Protein 5EJ0 (pdb70)

B-factor: mean 33.34, std 14.96, range [11.64, 97.01]

Nearest PDB structures (foldseek):
  5ej0-assembly1_A  TM=1.005E+00  e=1.029E-48  Vaccinia virus WR
  8tjc-assembly1_A  TM=4.890E-01  e=7.125E-04  Homo sapiens
  8tic-assembly2_D  TM=4.835E-01  e=9.760E-04  Homo sapiens
  7jhk-assembly1_A  TM=4.319E-01  e=5.900E-04  Homo sapiens
  7jho-assembly2_B  TM=4.369E-01  e=9.165E-04  Homo sapiens

Foldseek 3Di:
DAAEEEEEEPDDDDLCQQAVPDPDDEDEDELVRYHHYYYDYQAQPPPPPLQLQAAPCAPVADPSVVSSVVSSLLSVLQHPVLVVCVVVVPWKYKYAYSQKHFHDCQVVVQQVVLCVVVVAFKEALDWADDDDFDWDFRGQDPHRTWIWGWDALTDDPRIMMGTSVLSNVLSVVCSVVRHHHPSVSNVSRVSCVVVVHTYIYTPVSCVRMPGD

Sequence (212 aa):
AKTPVIVVPVIDRLPSETFPNVHEHINDQKFKDYAFIQWTGGNIRNDDKYTHFFSGFCNTMCTEETKRNIARHLALWDSNFFTELENKKVEYVVIVENDNVIEDITFLRPVLKAMHDKKIDILQMREIITGNKVKTELVMDKNHAIFTYTGGYDVSLSAYIIRVTTALNIVDEIIKSGGLSSGFYFEIARIENEMKINRQILDNAAKYVEHD

Organism: Vaccinia virus (strain Western Reserve) (NCBI:txid10254)

InterPro domains:
  IPR004900 Poxvirus P35 [PF03213] (4-324)

Secondary structure (DSSP, 8-state):
-PEEEEEE-SSSS-GGGTSTT--S--EEE----EEEEEE--S-SSS-TT-GGGB-S-SSSS--HHHHHHHHHHHHHHTSHHHHHHHHTT--EEEEEETTEE-S-GGGHHHHHHHHHHTT--EEE-S----S----EEEEEETTEEEEEEE--S----SEEEEEHHHHHHHHHHHHHTT-B-S-HHHHHHHHHHHTT--EEEETTGGGTSEE-

Solvent-accessible surface area: 10522 Å² total

Radius of gyration: 16.59 Å; Cα contacts (8 Å, |Δi|>4): 376; chains: 1; bounding box: 40×36×50 Å

Structure (mmCIF, N/CA/C/O backbone):
data_5EJ0
#
_entry.id   5EJ0
#
_cell.length_a   42.360
_cell.length_b   54.790
_cell.length_c   111.990
_cell.angle_alpha   90.000
_cell.angle_beta   90.000
_cell.angle_gamma   90.000
#
_symmetry.space_group_name_H-M   'P 21 21 21'
#
loop_
_entity.id
_entity.type
_entity.pdbx_description
1 polymer 'Envelope protein H3'
2 non-polymer 2-AMINO-ETHANETHIOL
3 non-polymer 2-(2-METHOXYETHOXY)ETHANOL
4 non-polymer GLYCEROL
5 non-polymer N-PROPANOL
6 non-polymer 1,3-PROPANDIOL
7 non-polymer 1,2-ETHANEDIOL
8 non-polymer ETHANOL
9 non-polymer METHANOL
10 non-polymer 'MAGNESIUM ION'
11 water water
#
loop_
_atom_site.group_PDB
_atom_site.id
_atom_site.type_symbol
_atom_site.label_atom_id
_atom_site.label_alt_id
_atom_site.label_comp_id
_atom_site.label_asym_id
_atom_site.label_entity_id
_atom_site.label_seq_id
_atom_site.pdbx_PDB_ins_code
_atom_site.Cartn_x
_atom_site.Cartn_y
_atom_site.Cartn_z
_atom_site.occupancy
_atom_site.B_iso_or_equiv
_atom_site.auth_seq_id
_atom_site.auth_comp_id
_atom_site.auth_asym_id
_atom_site.auth_atom_id
_atom_site.pdbx_PDB_model_num
ATOM 1 N N . ALA A 1 1 ? 46.229 36.201 35.421 1.00 49.47 4 ALA A N 1
ATOM 2 C CA . ALA A 1 1 ? 45.512 35.660 36.574 1.00 53.44 4 ALA A CA 1
ATOM 3 C C . ALA A 1 1 ? 44.095 35.227 3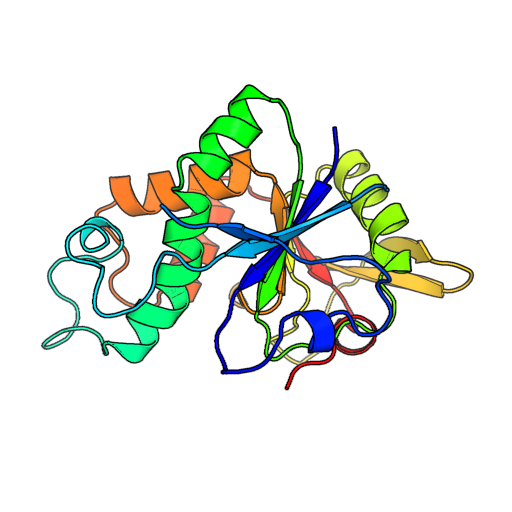6.193 1.00 52.22 4 ALA A C 1
ATOM 4 O O . ALA A 1 1 ? 43.201 36.060 36.038 1.00 52.72 4 ALA A O 1
ATOM 6 N N . LYS A 1 2 ? 43.897 33.918 36.059 1.00 43.37 5 LYS A N 1
ATOM 7 C CA . LYS A 1 2 ? 42.626 33.369 35.596 1.00 44.56 5 LYS A CA 1
ATOM 8 C C . LYS A 1 2 ? 41.465 33.616 36.558 1.00 40.13 5 LYS A C 1
ATOM 9 O O . LYS A 1 2 ? 41.656 33.701 37.770 1.00 37.98 5 LYS A O 1
ATOM 15 N N . THR A 1 3 ? 40.266 33.722 35.988 1.00 38.27 6 THR A N 1
ATOM 16 C CA . THR A 1 3 ? 39.027 33.838 36.747 1.00 30.83 6 THR A CA 1
ATOM 17 C C . THR A 1 3 ? 38.466 32.461 37.102 1.00 29.56 6 THR A C 1
ATOM 18 O O . THR A 1 3 ? 38.133 31.667 36.219 1.00 28.65 6 THR A O 1
ATOM 22 N N . PRO A 1 4 ? 38.376 32.165 38.405 1.00 27.40 7 PRO A N 1
ATOM 23 C CA . PRO A 1 4 ? 37.767 30.913 38.847 1.00 25.62 7 PRO A CA 1
ATOM 24 C C . PRO A 1 4 ? 36.298 30.846 38.456 1.00 26.31 7 PRO A C 1
ATOM 25 O O . PRO A 1 4 ? 35.555 31.818 38.598 1.00 24.05 7 PRO A O 1
ATOM 29 N N . VAL A 1 5 ? 35.908 29.693 37.931 1.00 23.73 8 VAL A N 1
ATOM 30 C CA . VAL A 1 5 ? 34.523 29.397 37.610 1.00 23.03 8 VAL A CA 1
ATOM 31 C C . VAL A 1 5 ? 34.198 28.159 38.415 1.00 28.35 8 VAL A C 1
ATOM 32 O O . VAL A 1 5 ? 34.723 27.084 38.154 1.00 26.10 8 VAL A O 1
ATOM 36 N N . ILE A 1 6 ? 33.356 28.330 39.425 1.00 21.95 9 ILE A N 1
ATOM 37 C CA . ILE A 1 6 ? 33.193 27.320 40.456 1.00 26.44 9 ILE A CA 1
ATOM 38 C C . ILE A 1 6 ? 31.802 26.696 40.477 1.00 24.31 9 ILE A C 1
ATOM 39 O O . ILE A 1 6 ? 30.794 27.375 40.678 1.00 21.16 9 ILE A O 1
ATOM 44 N N . VAL A 1 7 ? 31.760 25.391 40.270 1.00 21.15 10 VAL A N 1
ATOM 45 C CA . VAL A 1 7 ? 30.519 24.641 40.353 1.00 21.21 10 VAL A CA 1
ATOM 46 C C . VAL A 1 7 ? 30.296 24.169 41.789 1.00 21.54 10 VAL A C 1
ATOM 47 O O . VAL A 1 7 ? 31.180 23.587 42.416 1.00 26.40 10 VAL A O 1
ATOM 51 N N . VAL A 1 8 ? 29.110 24.454 42.306 1.00 24.77 11 VAL A N 1
ATOM 52 C CA . VAL A 1 8 ? 28.718 24.049 43.649 1.00 23.26 11 VAL A CA 1
ATOM 53 C C . VAL A 1 8 ? 27.654 22.972 43.517 1.00 26.89 11 VAL A C 1
ATOM 54 O O . VAL A 1 8 ? 26.552 23.238 43.048 1.00 25.86 11 VAL A O 1
ATOM 58 N N . PRO A 1 9 ? 27.982 21.739 43.912 1.00 31.40 12 PRO A N 1
ATOM 59 C CA . PRO A 1 9 ? 27.007 20.655 43.758 1.00 27.36 12 PRO A CA 1
ATOM 60 C C . PRO A 1 9 ? 25.845 20.758 44.730 1.00 25.68 12 PRO A C 1
ATOM 61 O O . PRO A 1 9 ? 26.066 20.824 45.934 1.00 28.87 12 PRO A O 1
ATOM 65 N N . VAL A 1 10 ? 24.625 20.769 44.201 1.00 25.85 13 VAL A N 1
ATOM 66 C CA . VAL A 1 10 ? 23.409 20.728 45.004 1.00 27.33 13 VAL A CA 1
ATOM 67 C C . VAL A 1 10 ? 22.546 19.531 44.580 1.00 32.50 13 VAL A C 1
ATOM 68 O O . VAL A 1 10 ? 21.617 19.152 45.281 1.00 29.10 13 VAL A O 1
ATOM 72 N N . ILE A 1 11 ? 22.846 18.959 43.418 1.00 29.31 14 ILE A N 1
ATOM 73 C CA . ILE A 1 11 ? 22.264 17.670 43.020 1.00 35.70 14 ILE A CA 1
ATOM 74 C C . ILE A 1 11 ? 23.366 16.729 42.555 1.00 32.97 14 ILE A C 1
ATOM 75 O O . ILE A 1 11 ? 24.492 17.155 42.312 1.00 35.17 14 ILE A O 1
ATOM 80 N N . ASP A 1 12 ? 23.055 15.444 42.445 1.00 37.51 15 ASP A N 1
ATOM 81 C CA . ASP A 1 12 ? 24.080 14.483 42.065 1.00 38.36 15 ASP A CA 1
ATOM 82 C C . ASP A 1 12 ? 24.160 14.339 40.561 1.00 46.69 15 ASP A C 1
ATOM 83 O O . ASP A 1 12 ? 23.380 13.601 39.958 1.00 47.88 15 ASP A O 1
ATOM 88 N N . ARG A 1 13 ? 25.109 15.050 39.962 1.00 42.52 16 ARG A N 1
ATOM 89 C CA . ARG A 1 13 ? 25.448 14.853 38.565 1.00 45.29 16 ARG A CA 1
ATOM 90 C C . ARG A 1 13 ? 26.767 15.541 38.267 1.00 44.70 16 ARG A C 1
ATOM 91 O O . ARG A 1 13 ? 27.217 16.401 39.030 1.00 40.00 16 ARG A O 1
ATOM 99 N N . LEU A 1 14 ? 27.385 15.152 37.156 1.00 37.26 17 LEU A N 1
ATOM 100 C CA . LEU A 1 14 ? 28.697 15.660 36.785 1.00 40.05 17 LEU A CA 1
ATOM 101 C C . LEU A 1 14 ? 28.642 17.159 36.532 1.00 39.71 17 LEU A C 1
ATOM 102 O O . LEU A 1 14 ? 27.619 17.672 36.089 1.00 36.16 17 LEU A O 1
ATOM 107 N N . PRO A 1 15 ? 29.737 17.868 36.838 1.00 39.99 18 PRO A N 1
ATOM 108 C CA . PRO A 1 15 ? 29.787 19.315 36.600 1.00 38.86 18 PRO A CA 1
ATOM 109 C C . PRO A 1 15 ? 29.755 19.644 35.113 1.00 40.09 18 PRO A C 1
ATOM 110 O O . PRO A 1 15 ? 29.342 20.738 34.723 1.00 34.81 18 PRO A O 1
ATOM 114 N N . SER A 1 16 ? 30.161 18.688 34.285 1.00 39.46 19 SER A N 1
ATOM 115 C CA . SER A 1 16 ? 30.167 18.892 32.843 1.00 35.66 19 SER A CA 1
ATOM 116 C C . SER A 1 16 ? 28.769 19.174 32.317 1.00 30.82 19 SER A C 1
ATOM 117 O O . SER A 1 16 ? 28.620 19.784 31.266 1.00 38.92 19 SER A O 1
ATOM 120 N N . GLU A 1 17 ? 27.740 18.744 33.036 1.00 32.44 20 GLU A N 1
ATOM 121 C CA . GLU A 1 17 ? 26.371 19.026 32.597 1.00 30.98 20 GLU A CA 1
ATOM 122 C C . GLU A 1 17 ? 25.989 20.499 32.772 1.00 31.04 20 GLU A C 1
ATOM 123 O O . GLU A 1 17 ? 25.050 20.981 32.146 1.00 30.74 20 GLU A O 1
ATOM 129 N N . THR A 1 18 ? 26.719 21.210 33.621 1.00 29.25 21 THR A N 1
ATOM 130 C CA . THR A 1 18 ? 26.438 22.621 33.868 1.00 23.41 21 THR A CA 1
ATOM 131 C C . THR A 1 18 ? 27.084 23.463 32.789 1.00 27.87 21 THR A C 1
ATOM 132 O O . THR A 1 18 ? 26.563 24.512 32.396 1.00 28.50 21 THR A O 1
ATOM 136 N N . PHE A 1 19 ? 28.223 22.984 32.297 1.00 27.17 22 PHE A N 1
ATOM 137 C CA . PHE A 1 19 ? 28.935 23.653 31.226 1.00 25.68 22 PHE A CA 1
ATOM 138 C C . PHE A 1 19 ? 29.138 22.670 30.074 1.00 30.74 22 PHE A C 1
ATOM 139 O O . PHE A 1 19 ? 30.248 22.205 29.854 1.00 28.99 22 PHE A O 1
ATOM 147 N N . PRO A 1 20 ? 28.059 22.352 29.344 1.00 32.19 23 PRO A N 1
ATOM 148 C CA . PRO A 1 20 ? 28.093 21.275 28.342 1.00 29.23 23 PRO A CA 1
ATOM 149 C C . PRO A 1 20 ? 28.979 21.567 27.146 1.00 32.20 23 PRO A C 1
ATOM 150 O O . PRO A 1 20 ? 29.307 20.637 26.420 1.00 33.38 23 PRO A O 1
ATOM 154 N N . ASN A 1 21 ? 29.356 22.823 26.934 1.00 30.79 24 ASN A N 1
ATOM 155 C CA . ASN A 1 21 ? 30.172 23.156 25.775 1.00 34.50 24 ASN A CA 1
ATOM 156 C C . ASN A 1 21 ? 31.572 23.621 26.133 1.00 37.06 24 ASN A C 1
ATOM 157 O O . ASN A 1 21 ? 32.267 24.222 25.313 1.00 40.52 24 ASN A O 1
ATOM 162 N N . VAL A 1 22 ? 31.989 23.332 27.360 1.00 31.76 25 VAL A N 1
ATOM 163 C CA . VAL A 1 22 ? 33.361 23.596 27.771 1.00 34.91 25 VAL A CA 1
ATOM 164 C C . VAL A 1 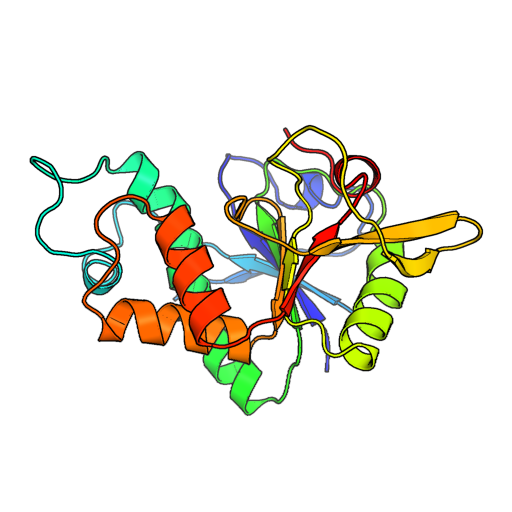22 ? 34.227 22.351 27.565 1.00 43.27 25 VAL A C 1
ATOM 165 O O . VAL A 1 22 ? 33.942 21.291 28.119 1.00 41.15 25 VAL A O 1
ATOM 169 N N . HIS A 1 23 ? 35.284 22.487 26.768 1.00 49.72 26 HIS A N 1
ATOM 170 C CA . HIS A 1 23 ? 36.099 21.341 26.372 1.00 52.66 26 HIS A CA 1
ATOM 171 C C . HIS A 1 23 ? 37.366 21.212 27.204 1.00 57.35 26 HIS A C 1
ATOM 172 O O . HIS A 1 23 ? 38.476 21.296 26.680 1.00 63.88 26 HIS A O 1
ATOM 179 N N . GLU A 1 24 ? 37.189 21.007 28.503 1.00 57.86 27 GLU A N 1
ATOM 180 C CA . GLU A 1 24 ? 38.306 20.832 29.425 1.00 65.72 27 GLU A CA 1
ATOM 181 C C . GLU A 1 24 ? 37.921 19.832 30.504 1.00 64.38 27 GLU A C 1
ATOM 182 O O . GLU A 1 24 ? 37.044 18.996 30.299 1.00 70.04 27 GLU A O 1
ATOM 188 N N . HIS A 1 25 ? 38.577 19.921 31.655 1.00 64.66 28 HIS A N 1
ATOM 189 C CA . HIS A 1 25 ? 38.197 19.113 32.807 1.00 61.02 28 HIS A CA 1
ATOM 190 C C . HIS A 1 25 ? 37.994 20.006 34.027 1.00 64.42 28 HIS A C 1
ATOM 191 O O . HIS A 1 25 ? 38.677 21.021 34.195 1.00 59.90 28 HIS A O 1
ATOM 193 N N . ILE A 1 26 ? 37.047 19.626 34.875 1.00 56.44 29 ILE A N 1
ATOM 194 C CA . ILE A 1 26 ? 36.709 20.421 36.047 1.00 58.08 29 ILE A CA 1
ATOM 195 C C . ILE A 1 26 ? 37.277 19.769 37.309 1.00 56.64 29 ILE A C 1
ATOM 196 O O . ILE A 1 26 ? 36.887 18.662 37.677 1.00 61.86 29 ILE A O 1
ATOM 201 N N . ASN A 1 27 ? 38.210 20.462 37.959 1.00 57.59 30 ASN A N 1
ATOM 202 C CA . ASN A 1 27 ? 38.925 19.918 39.116 1.00 61.24 30 ASN A CA 1
ATOM 203 C C . ASN A 1 27 ? 38.221 20.148 40.457 1.00 60.79 30 ASN A C 1
ATOM 204 O O . ASN A 1 27 ? 37.695 21.233 40.710 1.00 53.95 30 ASN A O 1
ATOM 209 N N . ASP A 1 28 ? 38.244 19.131 41.318 1.00 60.47 31 ASP A N 1
ATOM 210 C CA . ASP A 1 28 ? 37.620 19.200 42.642 1.00 58.52 31 ASP A CA 1
ATOM 211 C C . ASP A 1 28 ? 38.473 19.962 43.656 1.00 58.06 31 ASP A C 1
ATOM 212 O O . ASP A 1 28 ? 39.665 20.174 43.429 1.00 65.25 31 ASP A O 1
ATOM 217 N N . GLN A 1 29 ? 37.856 20.352 44.776 1.00 57.45 32 GLN A N 1
ATOM 218 C CA . GLN A 1 29 ? 38.539 21.093 45.841 1.00 55.58 32 GLN A CA 1
ATOM 219 C C . GLN A 1 29 ? 37.695 21.289 47.120 1.00 59.27 32 GLN A C 1
ATOM 220 O O . GLN A 1 29 ? 36.492 21.561 47.045 1.00 51.85 32 GLN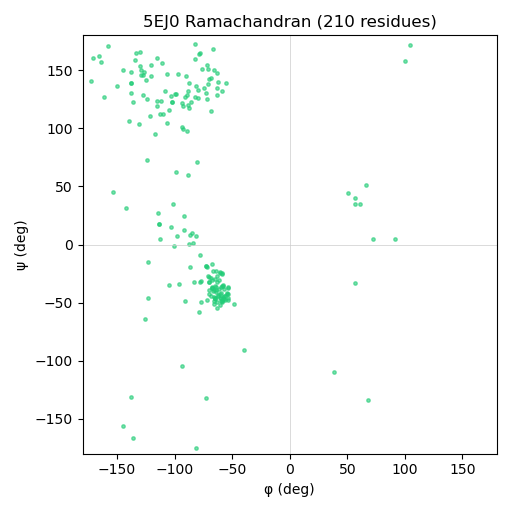 A O 1
ATOM 226 N N . LYS A 1 30 ? 38.335 21.179 48.287 1.00 54.97 33 LYS A N 1
ATOM 227 C CA . LYS A 1 30 ? 37.638 21.279 49.573 1.00 53.91 33 LYS A CA 1
ATOM 228 C C . LYS A 1 30 ? 38.399 22.158 50.586 1.00 61.30 33 LYS A C 1
ATOM 229 O O . LYS A 1 30 ? 39.322 22.885 50.213 1.00 65.28 33 LYS A O 1
ATOM 235 N N . PHE A 1 31 ? 38.001 22.086 51.857 1.00 59.49 34 PHE A N 1
ATOM 236 C CA . PHE A 1 31 ? 38.651 22.813 52.950 1.00 64.76 34 PHE A CA 1
ATOM 237 C C . PHE A 1 31 ? 38.683 24.319 52.696 1.00 59.83 34 PHE A C 1
ATOM 238 O O . PHE A 1 31 ? 39.018 25.108 53.585 1.00 62.46 34 PHE A O 1
ATOM 240 N N . LYS A 1 57 ? 40.836 29.058 28.754 1.00 57.73 60 LYS A N 1
ATOM 241 C CA . LYS A 1 57 ? 42.127 29.730 28.855 1.00 55.60 60 LYS A CA 1
ATOM 242 C C . LYS A 1 57 ? 42.039 30.982 29.729 1.00 55.93 60 LYS A C 1
ATOM 243 O O . LYS A 1 57 ? 43.012 31.371 30.375 1.00 58.51 60 LYS A O 1
ATOM 245 N N . ASP A 1 58 ? 40.873 31.618 29.740 1.00 54.22 61 ASP A N 1
ATOM 246 C CA . ASP A 1 58 ? 40.629 32.745 30.637 1.00 45.60 61 ASP A CA 1
ATOM 247 C C . ASP A 1 58 ? 40.141 32.260 32.006 1.00 42.61 61 ASP A C 1
ATOM 248 O O . ASP A 1 58 ? 40.228 32.984 32.995 1.00 41.44 61 ASP A O 1
ATOM 253 N N . TYR A 1 59 ? 39.636 31.030 32.055 1.00 38.97 62 TYR A N 1
ATOM 254 C CA . TYR A 1 59 ? 38.919 30.540 33.230 1.00 35.46 62 TYR A CA 1
ATOM 255 C C . TYR A 1 59 ? 39.549 29.310 33.860 1.00 39.15 62 TYR A C 1
ATOM 256 O O . TYR A 1 59 ? 40.094 28.457 33.164 1.00 39.41 62 TYR A O 1
ATOM 265 N N . ALA A 1 60 ? 39.469 29.232 35.186 1.00 34.93 63 ALA A N 1
ATOM 266 C CA . ALA A 1 60 ? 39.859 28.042 35.924 1.00 30.26 63 ALA A CA 1
ATOM 267 C C . ALA A 1 60 ? 38.606 27.337 36.416 1.00 37.72 63 ALA A C 1
ATOM 268 O O . ALA A 1 60 ? 37.966 27.789 37.368 1.00 34.51 63 ALA A O 1
ATOM 270 N N . PHE A 1 61 ? 38.242 26.240 35.763 1.00 33.29 64 PHE A N 1
ATOM 271 C CA . PHE A 1 61 ? 37.041 25.510 36.143 1.00 31.93 64 PHE A CA 1
ATOM 272 C C . PHE A 1 61 ? 37.287 24.579 37.313 1.00 39.39 64 PHE A C 1
ATOM 273 O O . PHE A 1 61 ? 38.197 23.748 37.291 1.00 38.67 64 PHE A O 1
ATOM 281 N N . ILE A 1 62 ? 36.450 24.732 38.337 1.00 34.65 65 ILE A N 1
ATOM 282 C CA . ILE A 1 62 ? 36.606 24.053 39.612 1.00 36.56 65 ILE A CA 1
ATOM 283 C C . ILE A 1 62 ? 35.253 23.547 40.120 1.00 34.04 65 ILE A C 1
ATOM 284 O O . ILE A 1 62 ? 34.218 24.152 39.848 1.00 29.19 65 ILE A O 1
ATOM 289 N N . GLN A 1 63 ? 35.256 22.435 40.844 1.00 39.55 66 GLN A N 1
ATOM 290 C CA . GLN A 1 63 ? 34.086 22.027 41.604 1.00 33.60 66 GLN A CA 1
ATOM 291 C C . GLN A 1 63 ? 34.384 22.130 43.102 1.00 36.50 66 GLN A C 1
ATOM 292 O O . GLN A 1 63 ? 35.349 21.543 43.581 1.00 45.34 66 GLN A O 1
ATOM 298 N N . TRP A 1 64 ? 33.572 22.900 43.826 1.00 30.98 67 TRP A N 1
ATOM 299 C CA . TRP A 1 64 ? 33.739 23.099 45.269 1.00 34.93 67 TRP A CA 1
ATOM 300 C C . TRP A 1 64 ? 32.906 22.106 46.059 1.00 39.21 67 TRP A C 1
ATOM 301 O O . TRP A 1 64 ? 31.684 22.112 45.963 1.00 35.57 67 TRP A O 1
ATOM 312 N N . THR A 1 65 ? 33.568 21.278 46.864 1.00 44.97 68 THR A N 1
ATOM 313 C CA . THR A 1 65 ? 32.890 20.190 47.567 1.00 46.61 68 THR A CA 1
ATOM 314 C C . THR A 1 65 ? 32.844 20.354 49.087 1.00 48.10 68 THR A C 1
ATOM 315 O O . THR A 1 65 ? 32.371 19.466 49.797 1.00 50.47 68 THR A O 1
ATOM 319 N N . GLY A 1 66 ? 33.330 21.483 49.591 1.00 46.02 69 GLY A N 1
ATOM 320 C CA . GLY A 1 66 ? 33.272 21.741 51.020 1.00 45.56 69 GLY A CA 1
ATOM 321 C C . GLY A 1 66 ? 31.908 22.257 51.441 1.00 49.19 69 GLY A C 1
ATOM 322 O O . GLY A 1 66 ? 30.977 22.314 50.636 1.00 47.01 69 GLY A O 1
ATOM 323 N N . GLY A 1 67 ? 31.779 22.626 52.712 1.00 50.78 70 GLY A N 1
ATOM 324 C CA . GLY A 1 67 ? 30.561 23.259 53.190 1.00 47.53 70 GLY A CA 1
ATOM 325 C C . GLY A 1 67 ? 29.348 22.361 53.314 1.00 51.12 70 GLY A C 1
ATOM 326 O O . GLY A 1 67 ? 28.258 22.831 53.644 1.00 49.03 70 GLY A O 1
ATOM 327 N N . ASN A 1 68 ? 29.534 21.069 53.061 1.00 58.93 71 ASN A N 1
ATOM 328 C CA . ASN A 1 68 ? 28.417 20.129 53.040 1.00 65.14 71 ASN A CA 1
ATOM 329 C C . ASN A 1 68 ? 27.932 19.713 54.427 1.00 74.93 71 ASN A C 1
ATOM 330 O O . ASN A 1 68 ? 28.629 19.904 55.427 1.00 77.88 71 ASN A O 1
ATOM 335 N N . ILE A 1 69 ? 26.737 19.123 54.447 1.00 76.95 72 ILE A N 1
ATOM 336 C CA . ILE A 1 69 ? 25.929 18.894 55.651 1.00 80.49 72 ILE A CA 1
ATOM 337 C C . ILE A 1 69 ? 26.679 18.458 56.914 1.00 91.67 72 ILE A C 1
ATOM 338 O O . ILE A 1 69 ? 27.103 19.298 57.714 1.00 90.79 72 ILE A O 1
ATOM 339 N N . ARG A 1 70 ? 26.813 17.144 57.090 1.00 96.55 73 ARG A N 1
ATOM 340 C CA . ARG A 1 70 ? 27.329 16.556 58.318 1.00 95.73 73 ARG A CA 1
ATOM 341 C C . ARG A 1 70 ? 28.678 17.073 58.781 1.00 97.01 73 ARG A C 1
ATOM 342 O O . ARG A 1 70 ? 28.915 17.221 59.983 1.00 95.84 73 ARG A O 1
ATOM 343 N N . ASN A 1 71 ? 29.564 17.343 57.826 1.00 93.35 74 ASN A N 1
ATOM 344 C CA . ASN A 1 71 ? 30.868 17.899 58.135 1.00 93.98 74 ASN A CA 1
ATOM 345 C C . ASN A 1 71 ? 30.791 19.397 58.361 1.00 90.89 74 ASN A C 1
ATOM 346 O O . ASN A 1 71 ? 31.261 20.183 57.536 1.00 80.51 74 ASN A O 1
ATOM 347 N N . ASP A 1 72 ? 30.194 19.790 59.484 1.00 91.06 75 ASP A N 1
ATOM 348 C CA . ASP A 1 72 ? 29.985 21.193 59.783 1.00 82.35 75 ASP A CA 1
ATOM 349 C C . ASP A 1 72 ? 29.897 21.516 61.260 1.00 79.45 75 ASP A C 1
ATOM 350 O O . ASP A 1 72 ? 29.021 22.271 61.686 1.00 75.34 75 ASP A O 1
ATOM 351 N N . ASP A 1 73 ? 30.806 20.947 62.046 1.00 82.28 76 ASP A N 1
ATOM 352 C CA . ASP A 1 73 ? 30.916 21.299 63.449 1.00 79.21 76 ASP A CA 1
ATOM 353 C C . ASP A 1 73 ? 31.526 22.681 63.584 1.00 76.33 76 ASP A C 1
ATOM 354 O O . ASP A 1 73 ? 31.412 23.327 64.622 1.00 79.14 76 ASP A O 1
ATOM 355 N N . LYS A 1 74 ? 32.175 23.136 62.515 1.00 77.70 77 LYS A N 1
ATOM 356 C CA . LYS A 1 74 ? 32.808 24.442 62.495 1.00 74.51 77 LYS A CA 1
ATOM 357 C C . LYS A 1 74 ? 32.161 25.410 61.518 1.00 68.95 77 LYS A C 1
ATOM 358 O O . LYS A 1 74 ? 32.764 26.412 61.132 1.00 62.03 77 LYS A O 1
ATOM 359 N N . TYR A 1 75 ? 30.936 25.104 61.103 1.00 64.80 78 TYR A N 1
ATOM 360 C CA . TYR A 1 75 ? 30.137 26.048 60.333 1.00 56.64 78 TYR A CA 1
ATOM 361 C C . TYR A 1 75 ? 29.133 26.715 61.259 1.00 48.87 78 TYR A C 1
ATOM 362 O O . TYR A 1 75 ? 28.369 27.587 60.844 1.00 44.48 78 TYR A O 1
ATOM 371 N N . THR A 1 76 ? 29.156 26.301 62.523 1.00 49.22 79 THR A N 1
ATOM 372 C CA . THR A 1 76 ? 28.229 26.804 63.524 1.00 42.21 79 THR A CA 1
ATOM 373 C C . THR A 1 76 ? 28.321 28.320 63.691 1.00 38.81 79 THR A C 1
ATOM 374 O O . THR A 1 76 ? 27.364 28.958 64.127 1.00 40.18 79 THR A O 1
ATOM 378 N N . HIS A 1 77 ? 29.463 28.905 63.347 1.00 33.78 80 HIS A N 1
ATOM 379 C CA . HIS A 1 77 ? 29.612 30.349 63.476 1.00 31.59 80 HIS A CA 1
ATOM 380 C C . HIS A 1 77 ? 28.915 31.110 62.336 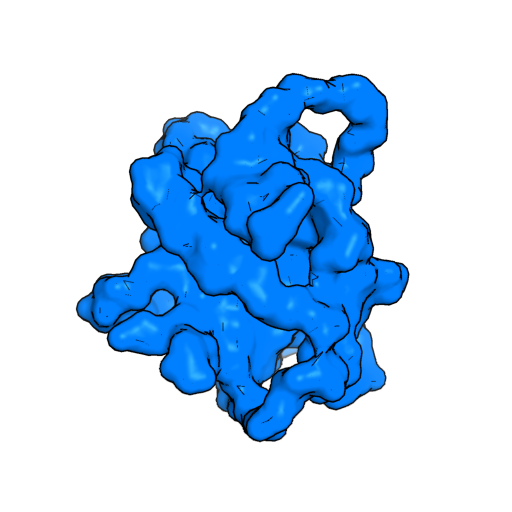1.00 28.85 80 HIS A C 1
ATOM 381 O O . HIS A 1 77 ? 28.790 32.333 62.393 1.00 28.35 80 HIS A O 1
ATOM 388 N N . PHE A 1 78 ? 28.455 30.392 61.314 1.00 26.91 81 PHE A N 1
ATOM 389 C CA . PHE A 1 78 ? 27.611 31.013 60.293 1.00 26.80 81 PHE A CA 1
ATOM 390 C C . PHE A 1 78 ? 26.207 31.294 60.819 1.00 27.58 81 PHE A C 1
ATOM 391 O O . PHE A 1 78 ? 25.485 32.115 60.260 1.00 23.87 81 PHE A O 1
ATOM 399 N N . PHE A 1 79 ? 25.818 30.632 61.909 1.00 26.96 82 PHE A N 1
ATOM 400 C CA . PHE A 1 79 ? 24.448 30.780 62.397 1.00 28.96 82 PHE A CA 1
ATOM 401 C C . PHE A 1 79 ? 24.398 31.122 63.878 1.00 29.75 82 PHE A C 1
ATOM 402 O O . PHE A 1 79 ? 25.280 30.748 64.630 1.00 34.14 82 PHE A O 1
ATOM 410 N N . SER A 1 80 ? 23.367 31.856 64.279 1.00 28.83 83 SER A N 1
ATOM 411 C CA . SER A 1 80 ? 23.146 32.159 65.686 1.00 33.49 83 SER A CA 1
ATOM 412 C C . SER A 1 80 ? 22.802 30.880 66.450 1.00 39.39 83 SER A C 1
ATOM 413 O O . SER A 1 80 ? 22.535 29.841 65.854 1.00 37.63 83 SER A O 1
ATOM 416 N N . GLY A 1 81 ? 22.812 30.954 67.775 1.00 46.57 84 GLY A N 1
ATOM 417 C CA . GLY A 1 81 ? 22.555 29.775 68.586 1.00 49.01 84 GLY A CA 1
ATOM 418 C C . GLY A 1 81 ? 21.110 29.319 68.510 1.00 46.09 84 GLY A C 1
ATOM 419 O O . GLY A 1 81 ? 20.830 28.124 68.567 1.00 53.68 84 GLY A O 1
ATOM 420 N N . PHE A 1 82 ? 20.202 30.276 68.341 1.00 52.31 85 PHE A N 1
ATOM 421 C CA . PHE A 1 82 ? 18.769 30.037 68.499 1.00 59.62 85 PHE A CA 1
ATOM 422 C C . PHE A 1 82 ? 18.019 29.689 67.214 1.00 68.72 85 PHE A C 1
ATOM 423 O O . PHE A 1 82 ? 18.135 28.569 66.700 1.00 65.17 85 PHE A O 1
ATOM 425 N N . CYS A 1 83 ? 17.268 30.682 66.724 1.00 73.61 86 CYS A N 1
ATOM 426 C CA . CYS A 1 83 ? 16.161 30.531 65.766 1.00 74.79 86 CYS A CA 1
ATOM 427 C C . CYS A 1 83 ? 14.987 29.802 66.422 1.00 88.12 86 CYS A C 1
ATOM 428 O O . CYS A 1 83 ? 14.600 30.136 67.546 1.00 83.04 86 CYS A O 1
ATOM 429 N N . ASN A 1 84 ? 14.419 28.820 65.720 1.00 89.56 87 ASN A N 1
ATOM 430 C CA . ASN A 1 84 ? 13.283 28.048 66.239 1.00 91.78 87 ASN A CA 1
ATOM 431 C C . ASN A 1 84 ? 13.730 27.095 67.351 1.00 92.89 87 ASN A C 1
ATOM 432 O O . ASN A 1 84 ? 14.426 27.500 68.287 1.00 89.18 87 ASN A O 1
ATOM 433 N N . THR A 1 85 ? 13.309 25.835 67.266 1.00 93.80 88 THR A N 1
ATOM 434 C CA . THR A 1 85 ? 13.968 24.796 68.043 1.00 86.24 88 THR A CA 1
ATOM 435 C C . THR A 1 85 ? 15.401 24.817 67.553 1.00 84.03 88 THR A C 1
ATOM 436 O O . THR A 1 85 ? 16.342 24.915 68.339 1.00 85.53 88 THR A O 1
ATOM 438 N N . MET A 1 86 ? 15.521 24.742 66.228 1.00 84.51 89 MET A N 1
ATOM 439 C CA . MET A 1 86 ? 16.728 25.036 65.458 1.00 72.55 89 MET A CA 1
ATOM 440 C C . MET A 1 86 ? 16.263 25.354 64.032 1.00 67.96 89 MET A C 1
ATOM 441 O O . MET A 1 86 ? 15.090 25.163 63.707 1.00 68.03 89 MET A O 1
ATOM 446 N N . CYS A 1 87 ? 17.157 25.844 63.180 1.00 55.84 90 CYS A N 1
ATOM 447 C CA . CYS A 1 87 ? 16.817 25.964 61.765 1.00 58.90 90 CYS A CA 1
ATOM 448 C C . CYS A 1 87 ? 16.880 24.586 61.122 1.00 56.58 90 CYS A C 1
ATOM 449 O O . CYS A 1 87 ? 17.646 23.720 61.560 1.00 49.31 90 CYS A O 1
ATOM 452 N N . THR A 1 88 ? 16.075 24.391 60.083 1.00 57.74 91 THR A N 1
ATOM 453 C CA . THR A 1 88 ? 16.120 23.158 59.310 1.00 55.86 91 THR A CA 1
ATOM 454 C C . THR A 1 88 ? 17.530 22.922 58.794 1.00 52.59 91 THR A C 1
ATOM 455 O O . THR A 1 88 ? 18.214 23.858 58.375 1.00 47.53 91 THR A O 1
ATOM 459 N N . GLU A 1 89 ? 17.972 21.672 58.841 1.00 56.10 92 GLU A N 1
ATOM 460 C CA . GLU A 1 89 ? 19.280 21.326 58.317 1.00 50.69 92 GLU A CA 1
ATOM 461 C C . GLU A 1 89 ? 19.361 21.658 56.825 1.00 49.88 92 GLU A C 1
ATOM 462 O O . GLU A 1 89 ? 20.443 21.899 56.305 1.00 45.72 92 GLU A O 1
ATOM 464 N N . GLU A 1 90 ? 18.210 21.692 56.154 1.00 48.57 93 GLU A N 1
ATOM 465 C CA . GLU A 1 90 ? 18.153 21.930 54.712 1.00 43.20 93 GLU A CA 1
ATOM 466 C C . GLU A 1 90 ? 18.475 23.373 54.323 1.00 46.73 93 GLU A C 1
ATOM 467 O O . GLU A 1 90 ? 19.248 23.622 53.393 1.00 41.58 93 GLU A O 1
ATOM 469 N N . THR A 1 91 ? 17.859 24.328 55.009 1.00 46.69 94 THR A N 1
ATOM 470 C CA . THR A 1 91 ? 18.083 25.735 54.689 1.00 47.54 94 THR A CA 1
ATOM 471 C C . THR A 1 91 ? 19.507 26.134 55.060 1.00 39.80 94 THR A C 1
ATOM 472 O O . THR A 1 91 ? 20.204 26.792 54.283 1.00 39.38 94 THR A O 1
ATOM 476 N N . LYS A 1 92 ? 19.939 25.710 56.240 1.00 37.89 95 LYS A N 1
ATOM 477 C CA . LYS A 1 92 ? 21.296 25.966 56.689 1.00 35.38 95 LYS A CA 1
ATOM 478 C C . LYS A 1 92 ? 22.319 25.388 55.713 1.00 36.54 95 LYS A C 1
ATOM 479 O O . LYS A 1 92 ? 23.270 26.076 55.331 1.00 30.04 95 LYS A O 1
ATOM 485 N N . ARG A 1 93 ? 22.105 24.143 55.294 1.00 32.89 96 ARG A N 1
ATOM 486 C CA . ARG A 1 93 ? 23.025 23.462 54.391 1.00 32.34 96 ARG A CA 1
ATOM 487 C C . ARG A 1 93 ? 23.206 24.224 53.087 1.00 27.84 96 ARG A C 1
ATOM 488 O O . ARG A 1 93 ? 24.326 24.393 52.628 1.00 28.99 96 ARG A O 1
ATOM 490 N N . ASN A 1 94 ? 22.103 24.685 52.508 1.00 28.74 97 ASN A N 1
ATOM 491 C CA . ASN A 1 94 ? 22.155 25.399 51.235 1.00 29.56 97 ASN A CA 1
ATOM 492 C C . ASN A 1 94 ? 22.996 26.656 51.286 1.00 27.00 97 ASN A C 1
ATOM 493 O O . ASN A 1 94 ? 23.827 26.890 50.421 1.00 24.95 97 ASN A O 1
ATOM 498 N N . ILE A 1 95 ? 22.799 27.460 52.319 1.00 25.83 98 ILE A N 1
ATOM 499 C CA . ILE A 1 95 ? 23.558 28.687 52.431 1.00 26.46 98 ILE A CA 1
ATOM 500 C C . ILE A 1 95 ? 24.980 28.398 52.933 1.00 24.02 98 ILE A C 1
ATOM 501 O O . ILE A 1 95 ? 25.918 29.072 52.532 1.00 20.43 98 ILE A O 1
ATOM 506 N N . ALA A 1 96 ? 25.144 27.373 53.775 1.00 19.27 99 ALA A N 1
ATOM 507 C CA . ALA A 1 96 ? 26.459 27.031 54.315 1.00 26.05 99 ALA A CA 1
ATOM 508 C C . ALA A 1 96 ? 27.453 26.693 53.213 1.00 21.23 99 ALA A C 1
ATOM 509 O O . ALA A 1 96 ? 28.623 27.019 53.323 1.00 20.70 99 ALA A O 1
ATOM 511 N N . ARG A 1 97 ? 26.992 26.036 52.150 1.00 21.36 100 ARG A N 1
ATOM 512 C CA . ARG A 1 97 ? 27.882 25.697 51.055 1.00 22.51 100 ARG A CA 1
ATOM 513 C C . ARG A 1 97 ? 28.589 26.949 50.532 1.00 21.24 100 ARG A C 1
ATOM 514 O O . ARG A 1 97 ? 29.785 26.923 50.249 1.00 20.93 100 ARG A O 1
ATOM 522 N N . HIS A 1 98 ? 27.840 28.039 50.419 1.00 19.14 101 HIS A N 1
ATOM 523 C CA . HIS A 1 98 ? 28.386 29.281 49.873 1.00 16.16 101 HIS A CA 1
ATOM 524 C C . HIS A 1 98 ? 29.247 30.009 50.885 1.00 17.99 101 HIS A C 1
ATOM 525 O O . HIS A 1 98 ? 30.369 30.406 50.577 1.00 18.06 101 HIS A O 1
ATOM 532 N N . LEU A 1 99 ? 28.727 30.190 52.092 1.00 16.24 102 LEU A N 1
ATOM 533 C CA . LEU A 1 99 ? 29.497 30.874 53.120 1.00 17.92 102 LEU A CA 1
ATOM 534 C C . LEU A 1 99 ? 30.826 30.157 53.392 1.00 18.54 102 LEU A C 1
ATOM 535 O O . LEU A 1 99 ? 31.840 30.805 53.648 1.00 18.00 102 LEU A O 1
ATOM 540 N N . ALA A 1 100 ? 30.822 28.828 53.326 1.00 18.47 103 ALA A N 1
ATOM 541 C CA . ALA A 1 100 ? 32.057 28.063 53.528 1.00 23.19 103 ALA A CA 1
ATOM 542 C C . ALA A 1 100 ? 33.053 28.348 52.418 1.00 22.98 103 ALA A C 1
ATOM 543 O O . ALA A 1 100 ? 34.255 28.440 52.649 1.00 22.25 103 ALA A O 1
ATOM 545 N N . LEU A 1 101 ? 32.543 28.473 51.200 1.00 22.81 104 LEU A N 1
ATOM 546 C CA . LEU A 1 101 ? 33.385 28.828 50.064 1.00 19.86 104 LEU A CA 1
ATOM 547 C C . LEU A 1 101 ? 33.933 30.241 50.231 1.00 20.75 104 LEU A C 1
ATOM 548 O O . LEU A 1 101 ? 35.124 30.469 50.076 1.00 25.12 104 LEU A O 1
ATOM 553 N N . TRP A 1 102 ? 33.069 31.194 50.551 1.00 19.32 105 TRP A N 1
ATOM 554 C CA . TRP A 1 102 ? 33.521 32.563 50.751 1.00 21.36 105 TRP A CA 1
ATOM 555 C C . TRP A 1 102 ? 34.567 32.635 51.856 1.00 19.88 105 TRP A C 1
ATOM 556 O O . TRP A 1 102 ? 35.486 33.424 51.775 1.00 23.22 105 TRP A O 1
ATOM 567 N N . ASP A 1 103 ? 34.404 31.807 52.879 1.00 19.42 106 ASP A N 1
ATOM 568 C CA . ASP A 1 103 ? 35.276 31.831 54.060 1.00 22.86 106 ASP A CA 1
ATOM 569 C C . ASP A 1 103 ? 36.481 30.875 53.947 1.00 26.21 106 ASP A C 1
ATOM 570 O O . ASP A 1 103 ? 37.160 30.625 54.925 1.00 31.78 106 ASP A O 1
ATOM 575 N N . SER A 1 104 ? 36.748 30.343 52.759 1.00 26.60 107 SER A N 1
ATOM 576 C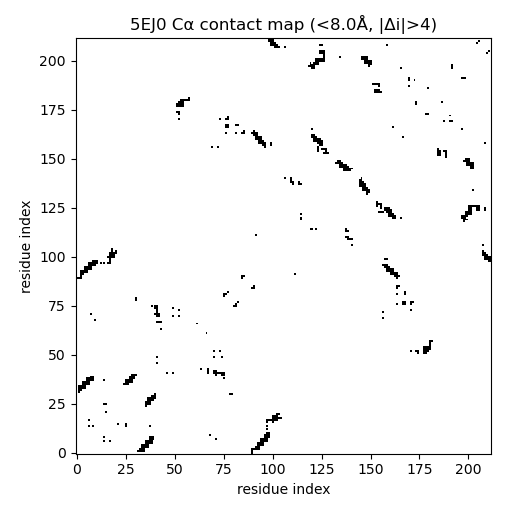 CA . SER A 1 104 ? 37.784 29.320 52.612 1.00 29.70 107 SER A CA 1
ATOM 577 C C . SER A 1 104 ? 39.197 29.895 52.494 1.00 33.09 107 SER A C 1
ATOM 578 O O . SER A 1 104 ? 39.379 31.064 52.127 1.00 27.80 107 SER A O 1
ATOM 581 N N . ASN A 1 105 ? 40.194 29.055 52.778 1.00 34.91 108 ASN A N 1
ATOM 582 C CA . ASN A 1 105 ? 41.590 29.398 52.504 1.00 37.52 108 ASN A CA 1
ATOM 583 C C . ASN A 1 105 ? 41.785 29.705 51.022 1.00 34.68 108 ASN A C 1
ATOM 584 O O . ASN A 1 105 ? 42.581 30.563 50.652 1.00 37.83 108 ASN A O 1
ATOM 589 N N . PHE A 1 106 ? 41.051 28.992 50.178 1.00 32.03 109 PHE A N 1
ATOM 590 C CA . PHE A 1 106 ? 41.082 29.248 48.751 1.00 32.23 109 PHE A CA 1
ATOM 591 C C . PHE A 1 106 ? 40.791 30.720 48.452 1.00 32.34 109 PHE A C 1
ATOM 592 O O . PHE A 1 106 ? 41.526 31.349 47.695 1.00 31.15 109 PHE A O 1
ATOM 600 N N . PHE A 1 107 ? 39.746 31.276 49.066 1.00 27.23 110 PHE A N 1
ATOM 601 C CA . PHE A 1 107 ? 39.361 32.665 48.791 1.00 27.49 110 PHE A CA 1
ATOM 602 C C . PHE A 1 107 ? 40.364 33.665 49.341 1.00 28.30 110 PHE A C 1
ATOM 603 O O . PHE A 1 107 ? 40.709 34.632 48.669 1.00 30.49 110 PHE A O 1
ATOM 611 N N . THR A 1 108 ? 40.840 33.436 50.559 1.00 30.95 111 THR A N 1
ATOM 612 C CA . THR A 1 108 ? 41.840 34.331 51.121 1.00 32.66 111 THR A CA 1
ATOM 613 C C . THR A 1 108 ? 43.113 34.290 50.280 1.00 35.85 111 THR A C 1
ATOM 614 O O . THR A 1 108 ? 43.799 35.298 50.147 1.00 39.38 111 THR A O 1
ATOM 618 N N . GLU A 1 109 ? 43.415 33.142 49.683 1.00 34.68 112 GLU A N 1
ATOM 619 C CA . GLU A 1 109 ? 44.549 33.075 48.774 1.00 34.78 112 GLU A CA 1
ATOM 620 C C . GLU A 1 109 ? 44.267 33.848 47.488 1.00 38.64 112 GLU A C 1
ATOM 621 O O . GLU A 1 109 ? 45.183 34.414 46.894 1.00 35.46 112 GLU A O 1
ATOM 627 N N . LEU A 1 110 ? 43.006 33.878 47.053 1.00 34.98 113 LEU A N 1
ATOM 628 C CA . LEU A 1 110 ? 42.662 34.640 45.859 1.00 30.54 113 LEU A CA 1
ATOM 629 C C . LEU A 1 110 ? 42.841 36.121 46.158 1.00 29.74 113 LEU A C 1
ATOM 630 O O . LEU A 1 110 ? 43.258 36.880 45.290 1.00 32.20 113 LEU A O 1
ATOM 635 N N . GLU A 1 111 ? 42.523 36.529 47.384 1.00 25.20 114 GLU A N 1
ATOM 636 C CA . GLU A 1 111 ? 42.754 37.911 47.824 1.00 31.62 114 GLU A CA 1
ATOM 637 C C . GLU A 1 111 ? 44.253 38.259 47.865 1.00 32.00 114 GLU A C 1
ATOM 638 O O . GLU A 1 111 ? 44.661 39.320 47.382 1.00 32.83 114 GLU A O 1
ATOM 644 N N . ASN A 1 112 ? 45.056 37.371 48.458 1.00 33.42 115 ASN A N 1
ATOM 645 C CA . ASN A 1 112 ? 46.522 37.484 48.407 1.00 38.69 115 ASN A CA 1
ATOM 646 C C . ASN A 1 112 ? 47.050 37.613 46.983 1.00 36.64 115 ASN A C 1
ATOM 647 O O . ASN A 1 112 ? 47.957 38.403 46.719 1.00 40.81 115 ASN A O 1
ATOM 652 N N . LYS A 1 113 ? 46.496 36.812 46.078 1.00 36.72 116 LYS A N 1
ATOM 653 C CA . LYS A 1 113 ? 46.954 36.775 44.690 1.00 36.05 116 LYS A CA 1
ATOM 654 C C . LYS A 1 113 ? 46.299 37.817 43.783 1.00 39.81 116 LYS A C 1
ATOM 655 O O . LYS A 1 113 ? 46.481 37.776 42.567 1.00 36.35 116 LYS A O 1
ATOM 657 N N . LYS A 1 114 ? 45.536 38.740 44.367 1.00 34.95 117 LYS A N 1
ATOM 658 C CA . LYS A 1 114 ? 44.888 39.812 43.599 1.00 32.74 117 LYS A CA 1
ATOM 659 C C . LYS A 1 114 ? 43.971 39.321 42.460 1.00 34.30 117 LYS A C 1
ATOM 660 O O . LYS A 1 114 ? 43.858 39.966 41.416 1.00 36.24 117 LYS A O 1
ATOM 666 N N . VAL A 1 115 ? 43.298 38.194 42.666 1.00 34.89 118 VAL A N 1
ATOM 667 C CA . VAL A 1 115 ? 42.236 37.762 41.753 1.00 28.80 118 VAL A CA 1
ATOM 668 C C . VAL A 1 115 ? 40.950 38.548 42.073 1.00 28.20 118 VAL A C 1
ATOM 669 O O . VAL A 1 115 ? 40.514 38.580 43.223 1.00 29.97 118 VAL A O 1
ATOM 673 N N . GLU A 1 116 ? 40.364 39.192 41.071 1.00 25.87 119 GLU A N 1
ATOM 674 C CA . GLU A 1 116 ? 39.259 40.122 41.300 1.00 29.19 119 GLU A CA 1
ATOM 675 C C . GLU A 1 116 ? 37.902 39.452 41.534 1.00 28.32 119 GLU A C 1
ATOM 676 O O . GLU A 1 116 ? 37.268 39.675 42.568 1.00 21.78 119 GLU A O 1
ATOM 682 N N . TYR A 1 117 ? 37.461 38.656 40.561 1.00 24.13 120 TYR A N 1
ATOM 683 C CA . TYR A 1 117 ? 36.139 38.017 40.597 1.00 25.60 120 TYR A CA 1
ATOM 684 C C . TYR A 1 117 ? 36.175 36.501 40.559 1.00 25.89 120 TYR A C 1
ATOM 685 O O . TYR A 1 117 ? 37.101 35.897 39.998 1.00 24.78 120 TYR A O 1
ATOM 694 N N . VAL A 1 118 ? 35.124 35.884 41.097 1.00 22.15 121 VAL A N 1
ATOM 695 C CA . VAL A 1 118 ? 34.871 34.466 40.846 1.00 16.56 121 VAL A CA 1
ATOM 696 C C . VAL A 1 118 ? 33.448 34.298 40.321 1.00 21.06 121 VAL A C 1
ATOM 697 O O . VAL A 1 118 ? 32.553 35.078 40.652 1.00 18.87 121 VAL A O 1
ATOM 701 N N . VAL A 1 119 ? 33.255 33.294 39.473 1.00 18.33 122 VAL A N 1
ATOM 702 C CA . VAL A 1 119 ? 31.933 32.928 38.988 1.00 17.85 122 VAL A CA 1
ATOM 703 C C . VAL A 1 119 ? 31.508 31.677 39.752 1.00 20.57 122 VAL A C 1
ATOM 704 O O . VAL A 1 119 ? 32.259 30.702 39.847 1.00 19.11 122 VAL A O 1
ATOM 708 N N . ILE A 1 120 ? 30.322 31.721 40.341 1.00 17.57 123 ILE A N 1
ATOM 709 C CA . ILE A 1 120 ? 29.858 30.617 41.160 1.00 14.54 123 ILE A CA 1
ATOM 710 C C . ILE A 1 120 ? 28.523 30.1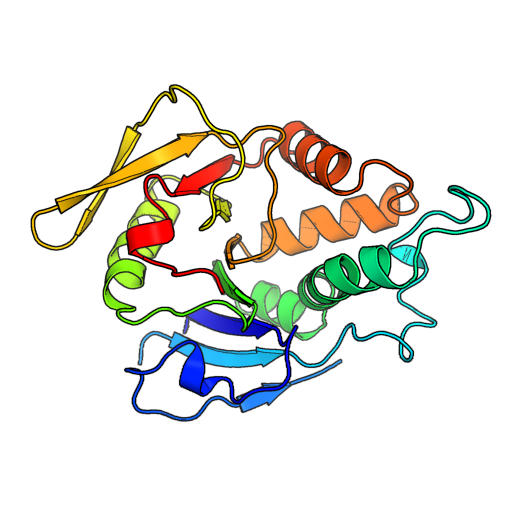22 40.656 1.00 14.06 123 ILE A C 1
ATOM 711 O O . ILE A 1 120 ? 27.584 30.895 40.531 1.00 18.86 123 ILE A O 1
ATOM 716 N N . VAL A 1 121 ? 28.422 28.831 40.355 1.00 15.61 124 VAL A N 1
ATOM 717 C CA . VAL A 1 121 ? 27.181 28.317 39.782 1.00 16.39 124 VAL A CA 1
ATOM 718 C C . VAL A 1 121 ? 26.780 26.997 40.446 1.00 19.17 124 VAL A C 1
ATOM 719 O O . VAL A 1 121 ? 27.557 26.049 40.441 1.00 19.94 124 VAL A O 1
ATOM 723 N N . GLU A 1 122 ? 25.577 26.937 41.023 1.00 18.73 125 GLU A N 1
ATOM 724 C CA . GLU A 1 122 ? 25.060 25.665 41.540 1.00 19.82 125 GLU A CA 1
ATOM 725 C C . GLU A 1 122 ? 24.762 24.721 40.377 1.00 22.61 125 GLU A C 1
ATOM 726 O O . GLU A 1 122 ? 24.310 25.159 39.331 1.00 18.84 125 GLU A O 1
ATOM 732 N N . ASN A 1 123 ? 25.013 23.426 40.557 1.00 26.07 126 ASN A N 1
ATOM 733 C CA . ASN A 1 123 ? 25.025 22.533 39.404 1.00 26.78 126 ASN A CA 1
ATOM 734 C C . ASN A 1 123 ? 23.641 22.069 38.944 1.00 27.70 126 ASN A C 1
ATOM 735 O O . ASN A 1 123 ? 23.536 21.240 38.041 1.00 33.65 126 ASN A O 1
ATOM 740 N N . ASP A 1 124 ? 22.577 22.623 39.514 1.00 24.40 127 ASP A N 1
ATOM 741 C CA . ASP A 1 124 ? 21.256 22.425 38.919 1.00 25.80 127 ASP A CA 1
ATOM 742 C C . ASP A 1 124 ? 20.965 23.569 37.954 1.00 31.43 127 ASP A C 1
ATOM 743 O O . ASP A 1 124 ? 19.819 23.906 37.714 1.00 33.35 127 ASP A O 1
ATOM 748 N N . ASN A 1 125 ? 22.018 24.190 37.439 1.00 23.03 128 ASN A N 1
ATOM 749 C CA . ASN A 1 125 ? 21.870 25.152 36.361 1.00 23.86 128 ASN A CA 1
ATOM 750 C C . ASN A 1 125 ? 22.565 24.629 35.126 1.00 22.54 128 ASN A C 1
ATOM 751 O O . ASN A 1 125 ? 23.440 23.772 35.232 1.00 23.51 128 ASN A O 1
ATOM 756 N N . VAL A 1 126 ? 22.198 25.165 33.965 1.00 20.47 129 VAL A N 1
ATOM 757 C CA . VAL A 1 126 ? 22.956 24.887 32.752 1.00 23.55 129 VAL A CA 1
ATOM 758 C C . VAL A 1 126 ? 23.358 26.175 32.054 1.00 21.92 129 VAL A C 1
ATOM 759 O O . VAL A 1 126 ? 22.525 27.037 31.800 1.00 24.78 129 VAL A O 1
ATOM 763 N N . ILE A 1 127 ? 24.644 26.291 31.750 1.00 20.59 130 ILE A N 1
ATOM 764 C CA . ILE A 1 127 ? 25.166 27.411 30.984 1.00 21.11 130 ILE A CA 1
ATOM 765 C C . ILE A 1 127 ? 25.757 26.889 29.675 1.00 25.04 130 ILE A C 1
ATOM 766 O O . ILE A 1 127 ? 26.909 26.451 29.632 1.00 24.36 130 ILE A O 1
ATOM 771 N N . GLU A 1 128 ? 24.951 26.922 28.617 1.00 23.27 131 GLU A N 1
ATOM 772 C CA . GLU A 1 128 ? 25.336 26.366 27.316 1.00 25.77 131 GLU A CA 1
ATOM 773 C C . GLU A 1 128 ? 26.400 27.176 26.609 1.00 29.72 131 GLU A C 1
ATOM 774 O O . GLU A 1 128 ? 27.154 26.647 25.801 1.00 28.69 131 GLU A O 1
ATOM 780 N N . ASP A 1 129 ? 26.456 28.468 26.905 1.00 27.52 132 ASP A N 1
ATOM 781 C CA . ASP A 1 129 ? 27.343 29.377 26.183 1.00 31.56 132 ASP A CA 1
ATOM 782 C C . ASP A 1 129 ? 27.992 30.357 27.156 1.00 32.38 132 ASP A C 1
ATOM 783 O O . ASP A 1 129 ? 27.338 31.278 27.639 1.00 32.67 132 ASP A O 1
ATOM 788 N N . ILE A 1 130 ? 29.273 30.149 27.439 1.00 28.14 133 ILE A N 1
ATOM 789 C CA . ILE A 1 130 ? 29.990 30.967 28.407 1.00 29.37 133 ILE A CA 1
ATOM 790 C C . ILE A 1 130 ? 30.621 32.229 27.821 1.00 30.26 133 ILE A C 1
ATOM 791 O O . ILE A 1 130 ? 31.252 32.996 28.554 1.00 30.06 133 ILE A O 1
ATOM 796 N N . THR A 1 131 ? 30.449 32.460 26.518 1.00 28.17 134 THR A N 1
ATOM 797 C CA . THR A 1 131 ? 31.107 33.592 25.868 1.00 28.54 134 THR A CA 1
ATOM 798 C C . THR A 1 131 ? 30.650 34.947 26.426 1.00 26.25 134 THR A C 1
ATOM 799 O O . THR A 1 131 ? 31.412 35.904 26.409 1.00 27.23 134 THR A O 1
ATOM 803 N N . PHE A 1 132 ? 29.434 35.018 26.959 1.00 29.39 135 PHE A N 1
ATOM 804 C CA . PHE A 1 132 ? 28.939 36.270 27.532 1.00 26.95 135 PHE A CA 1
ATOM 805 C C . PHE A 1 132 ? 29.761 36.724 28.752 1.00 24.29 135 PHE A C 1
ATOM 806 O O . PHE A 1 132 ? 29.788 37.906 29.085 1.00 26.39 135 PHE A O 1
ATOM 814 N N . LEU A 1 133 ? 30.443 35.794 29.402 1.00 25.30 136 LEU A N 1
ATOM 815 C CA . LEU A 1 133 ? 31.163 36.103 30.639 1.00 28.13 136 LEU A CA 1
ATOM 816 C C . LEU A 1 133 ? 32.309 37.077 30.410 1.00 29.00 136 LEU A C 1
ATOM 817 O O . LEU A 1 133 ? 32.597 37.921 31.256 1.00 22.33 136 LEU A O 1
ATOM 822 N N . ARG A 1 134 ? 32.981 36.961 29.267 1.00 25.37 137 ARG A N 1
ATOM 823 C CA . ARG A 1 134 ? 34.143 37.815 29.022 1.00 27.56 137 ARG A CA 1
ATOM 824 C C . ARG A 1 134 ? 33.764 39.307 28.975 1.00 22.36 137 ARG A C 1
ATOM 825 O O . ARG A 1 134 ? 34.346 40.098 29.699 1.00 27.53 137 ARG A O 1
ATOM 833 N N . PRO A 1 135 ? 32.808 39.705 28.123 1.00 26.04 138 PRO A N 1
ATOM 834 C CA . PRO A 1 135 ? 32.480 41.136 28.168 1.00 25.09 138 PRO A CA 1
ATOM 835 C C . PRO A 1 135 ? 31.784 41.568 29.467 1.00 27.95 138 PRO A C 1
ATOM 836 O O . PRO A 1 135 ? 31.919 42.722 29.893 1.00 22.48 138 PRO A O 1
ATOM 840 N N . VAL A 1 136 ? 31.044 40.653 30.083 1.00 26.34 139 VAL A N 1
ATOM 841 C CA . VAL A 1 136 ? 30.372 40.976 31.346 1.00 24.02 139 VAL A CA 1
ATOM 842 C C . VAL A 1 136 ? 31.377 41.251 32.462 1.00 21.77 139 VAL A C 1
ATOM 843 O O . VAL A 1 136 ? 31.250 42.248 33.174 1.00 24.70 139 VAL A O 1
ATOM 847 N N . LEU A 1 137 ? 32.387 40.397 32.600 1.00 21.22 140 LEU A N 1
ATOM 848 C CA . LEU A 1 137 ? 33.411 40.615 33.605 1.00 18.46 140 LEU A CA 1
ATOM 849 C C . LEU A 1 137 ? 34.172 41.920 33.386 1.00 27.11 140 LEU A C 1
ATOM 850 O O . LEU A 1 137 ? 34.523 42.603 34.349 1.00 23.25 140 LEU A O 1
ATOM 855 N N . LYS A 1 138 ? 34.440 42.262 32.127 1.00 26.23 141 LYS A N 1
ATOM 856 C CA . LYS A 1 138 ? 35.147 43.509 31.842 1.00 23.08 141 LYS A CA 1
ATOM 857 C C . LYS A 1 138 ? 34.299 44.698 32.231 1.00 22.76 141 LYS A C 1
ATOM 858 O O . LYS A 1 138 ? 34.795 45.630 32.862 1.00 27.55 141 LYS A O 1
ATOM 862 N N . ALA A 1 139 ? 33.021 44.653 31.864 1.00 21.61 142 ALA A N 1
ATOM 863 C CA . ALA A 1 139 ? 32.091 45.726 32.182 1.00 24.35 142 ALA A CA 1
ATOM 864 C C . ALA A 1 139 ? 31.893 45.863 33.692 1.00 25.81 142 ALA A C 1
ATOM 865 O O . ALA A 1 139 ? 31.793 46.973 34.205 1.00 24.99 142 ALA A O 1
ATOM 867 N N . MET A 1 140 ? 31.827 44.737 34.397 1.00 24.86 143 MET A N 1
ATOM 868 C CA . MET A 1 140 ? 31.696 44.780 35.854 1.00 20.24 143 MET A CA 1
ATOM 869 C C . MET A 1 140 ? 32.895 45.503 36.448 1.00 26.38 143 MET A C 1
ATOM 870 O O . MET A 1 140 ? 32.735 46.361 37.310 1.00 28.04 143 MET A O 1
ATOM 875 N N . HIS A 1 141 ? 34.096 45.156 35.983 1.00 26.66 144 HIS A N 1
ATOM 876 C CA . HIS A 1 141 ? 35.318 45.779 36.480 1.00 27.89 144 HIS A CA 1
ATOM 877 C C . HIS A 1 141 ? 35.288 47.283 36.251 1.00 30.99 144 HIS A C 1
ATOM 878 O O . HIS A 1 141 ? 35.552 48.065 37.174 1.00 30.44 144 HIS A O 1
ATOM 885 N N . ASP A 1 142 ? 34.955 47.671 35.020 1.00 29.50 145 ASP A N 1
ATOM 886 C CA . ASP A 1 142 ? 34.919 49.073 34.621 1.00 29.40 145 ASP A CA 1
ATOM 887 C C . ASP A 1 142 ? 33.865 49.868 35.385 1.00 32.38 145 ASP A C 1
ATOM 888 O O . ASP A 1 142 ? 34.065 51.036 35.695 1.00 35.93 145 ASP A O 1
ATOM 893 N N . LYS A 1 143 ? 32.732 49.236 35.671 1.00 27.26 146 LYS A N 1
ATOM 894 C CA . LYS A 1 143 ? 31.611 49.938 36.273 1.00 28.51 146 LYS A CA 1
ATOM 895 C C . LYS A 1 143 ? 31.562 49.742 37.787 1.00 29.90 146 LYS A C 1
ATOM 896 O O . LYS A 1 143 ? 30.601 50.161 38.430 1.00 29.72 146 LYS A O 1
ATOM 902 N N . LYS A 1 144 ? 32.599 49.107 38.333 1.00 27.94 147 LYS A N 1
ATOM 903 C CA . LYS A 1 144 ? 32.758 48.900 39.778 1.00 29.50 147 LYS A CA 1
ATOM 904 C C . LYS A 1 144 ? 31.620 48.072 40.372 1.00 29.81 147 LYS A C 1
ATOM 905 O O . LYS A 1 144 ? 31.198 48.290 41.512 1.00 26.77 147 LYS A O 1
ATOM 911 N N . ILE A 1 145 ? 31.121 47.117 39.595 1.00 23.60 148 ILE A N 1
ATOM 912 C CA . ILE A 1 145 ? 30.070 46.215 40.073 1.00 20.81 148 ILE A CA 1
ATOM 913 C C . ILE A 1 145 ? 30.700 45.120 40.930 1.00 22.53 148 ILE A C 1
ATOM 914 O O . ILE A 1 145 ? 31.723 44.540 40.568 1.00 21.09 148 ILE A O 1
ATOM 919 N N . ASP A 1 146 ? 30.111 44.868 42.100 1.00 18.28 149 ASP A N 1
ATOM 920 C CA . ASP A 1 146 ? 30.678 43.930 43.058 1.00 17.75 149 ASP A CA 1
ATOM 921 C C . ASP A 1 146 ? 30.055 42.539 42.948 1.00 15.45 149 ASP A C 1
ATOM 922 O O . ASP A 1 146 ? 30.710 41.537 43.227 1.00 18.77 149 ASP A O 1
ATOM 927 N N . ILE A 1 147 ? 28.766 42.508 42.617 1.00 15.60 150 ILE A N 1
ATOM 928 C CA . ILE A 1 147 ? 28.033 41.256 42.429 1.00 15.46 150 ILE A CA 1
ATOM 929 C C . ILE A 1 147 ? 27.129 41.321 41.232 1.00 18.02 150 ILE A C 1
ATOM 930 O O . ILE A 1 147 ? 26.364 42.268 41.082 1.00 15.49 150 ILE A O 1
ATOM 935 N N . LEU A 1 148 ? 27.214 40.307 40.370 1.00 14.78 151 LEU A N 1
ATOM 936 C CA . LEU A 1 148 ? 26.203 40.138 39.337 1.00 14.65 151 LEU A CA 1
ATOM 937 C C . LEU A 1 148 ? 25.419 38.873 39.641 1.00 14.09 151 LEU A C 1
ATOM 938 O O . LEU A 1 148 ? 25.961 37.775 39.597 1.00 13.88 151 LEU A O 1
ATOM 943 N N . GLN A 1 149 ? 24.150 39.037 39.985 1.00 15.08 152 GLN A N 1
ATOM 944 C CA . GLN A 1 149 ? 23.307 37.897 40.338 1.00 12.43 152 GLN A CA 1
ATOM 945 C C . GLN A 1 149 ? 22.659 37.359 39.080 1.00 15.50 152 GLN A C 1
ATOM 946 O O . GLN A 1 149 ? 21.926 38.083 38.424 1.00 18.51 152 GLN A O 1
ATOM 952 N N . MET A 1 150 ? 22.922 36.098 38.758 1.00 15.04 153 MET A N 1
ATOM 953 C CA . MET A 1 150 ? 22.491 35.533 37.485 1.00 16.93 153 MET A CA 1
ATOM 954 C C . MET A 1 150 ? 21.248 34.666 37.614 1.00 19.53 153 MET A C 1
ATOM 955 O O . MET A 1 150 ? 21.055 33.681 36.902 1.00 18.94 153 MET A O 1
ATOM 960 N N . ARG A 1 151 ? 20.383 35.081 38.524 1.00 21.12 154 ARG A N 1
ATOM 961 C CA . ARG A 1 151 ? 19.057 34.508 38.625 1.00 21.88 154 ARG A CA 1
ATOM 962 C C . ARG A 1 151 ? 18.134 35.576 39.145 1.00 23.48 154 ARG A C 1
ATOM 963 O O . ARG A 1 151 ? 18.498 36.319 40.058 1.00 20.00 154 ARG A O 1
ATOM 971 N N . GLU A 1 152 ? 16.949 35.678 38.551 1.00 19.62 155 GLU A N 1
ATOM 972 C CA . GLU A 1 152 ? 15.982 36.685 38.967 1.00 18.84 155 GLU A CA 1
ATOM 973 C C . GLU A 1 152 ? 14.969 36.091 39.942 1.00 23.49 155 GLU A C 1
ATOM 974 O O . GLU A 1 152 ? 14.606 34.921 39.833 1.00 22.61 155 GLU A O 1
ATOM 980 N N . ILE A 1 153 ? 14.502 36.900 40.887 1.00 25.14 156 ILE A N 1
ATOM 981 C CA . ILE A 1 153 ? 13.572 36.411 41.890 1.00 25.62 156 ILE A CA 1
ATOM 982 C C . ILE A 1 153 ? 12.256 37.187 41.933 1.00 30.37 156 ILE A C 1
ATOM 983 O O . ILE A 1 153 ? 11.185 36.600 41.990 1.00 34.78 156 ILE A O 1
ATOM 988 N N . ILE A 1 154 ? 12.338 38.507 41.920 1.00 35.41 157 ILE A N 1
ATOM 989 C CA . ILE A 1 154 ? 11.140 39.334 42.029 1.00 33.86 157 ILE A CA 1
ATOM 990 C C . ILE A 1 154 ? 10.575 39.655 40.653 1.00 35.19 157 ILE A C 1
ATOM 991 O O . ILE A 1 154 ? 11.293 40.146 39.784 1.00 35.84 157 ILE A O 1
ATOM 996 N N . THR A 1 155 ? 9.291 39.378 40.454 1.00 35.47 158 THR A N 1
ATOM 997 C CA . THR A 1 155 ? 8.645 39.709 39.188 1.00 38.96 158 THR A CA 1
ATOM 998 C C . THR A 1 155 ? 8.212 41.175 39.175 1.00 40.97 158 THR A C 1
ATOM 999 O O . THR A 1 155 ? 8.309 41.876 40.189 1.00 41.84 158 THR A O 1
ATOM 1003 N N . GLY A 1 156 ? 7.745 41.642 38.022 1.00 40.98 159 GLY A N 1
ATOM 1004 C CA . GLY A 1 156 ? 7.250 43.001 37.909 1.00 42.50 159 GLY A CA 1
ATOM 1005 C C . GLY A 1 156 ? 8.234 43.912 37.203 1.00 50.18 159 GLY A C 1
ATOM 1006 O O . GLY A 1 156 ? 9.371 43.523 36.935 1.00 49.69 159 GLY A O 1
ATOM 1007 N N . ASN A 1 157 ? 7.793 45.131 36.907 1.00 58.43 160 ASN A N 1
ATOM 1008 C CA . ASN A 1 157 ? 8.619 46.103 36.196 1.00 54.62 160 ASN A CA 1
ATOM 1009 C C . ASN A 1 157 ? 9.878 46.482 36.971 1.00 42.66 160 ASN A C 1
ATOM 1010 O O . ASN A 1 157 ? 9.844 46.651 38.193 1.00 40.37 160 ASN A O 1
ATOM 1015 N N . LYS A 1 158 ? 10.982 46.605 36.234 1.00 38.01 161 LYS A N 1
ATOM 1016 C CA . LYS A 1 158 ? 12.300 46.916 36.789 1.00 37.44 161 LYS A CA 1
ATOM 1017 C C . LYS A 1 158 ? 12.953 48.073 36.026 1.00 36.75 161 LYS A C 1
ATOM 1018 O O . LYS A 1 158 ? 12.658 48.282 34.848 1.00 35.96 161 LYS A O 1
ATOM 1024 N N . VAL A 1 159 ? 13.841 48.811 36.689 1.00 31.17 162 VAL A N 1
ATOM 1025 C CA . VAL A 1 159 ? 14.593 49.867 36.031 1.00 31.70 162 VAL A CA 1
ATOM 1026 C C . VAL A 1 159 ? 15.943 49.348 35.523 1.00 32.61 162 VAL A C 1
ATOM 1027 O O . VAL A 1 159 ? 16.904 49.210 36.285 1.00 28.58 162 VAL A O 1
AT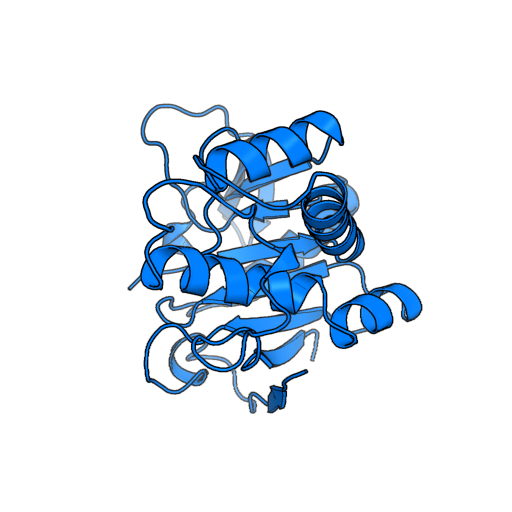OM 1031 N N . LYS A 1 160 ? 16.000 49.069 34.225 1.00 26.53 163 LYS A N 1
ATOM 1032 C CA . LYS A 1 160 ? 17.160 48.441 33.620 1.00 25.14 163 LYS A CA 1
ATOM 1033 C C . LYS A 1 160 ? 18.179 49.461 33.119 1.00 30.51 163 LYS A C 1
ATOM 1034 O O . LYS A 1 160 ? 17.817 50.542 32.652 1.00 29.55 163 LYS A O 1
ATOM 1040 N N . THR A 1 161 ? 19.454 49.113 33.233 1.00 25.71 164 THR A N 1
ATOM 1041 C CA . THR A 1 161 ? 20.528 49.883 32.625 1.00 30.22 164 THR A CA 1
ATOM 1042 C C . THR A 1 161 ? 21.423 48.954 31.834 1.00 28.08 164 THR A C 1
ATOM 1043 O O . THR A 1 161 ? 21.639 47.801 32.213 1.00 21.33 164 THR A O 1
ATOM 1050 N N . GLU A 1 162 ? 21.959 49.453 30.731 1.00 27.22 165 GLU A N 1
ATOM 1051 C CA . GLU A 1 162 ? 22.775 48.611 29.886 1.00 24.80 165 GLU A CA 1
ATOM 1052 C C . GLU A 1 162 ? 24.118 48.343 30.551 1.00 26.41 165 GLU A C 1
ATOM 1053 O O . GLU A 1 162 ? 24.786 49.253 31.047 1.00 26.37 165 GLU A O 1
ATOM 1059 N N . LEU A 1 163 ? 24.494 47.074 30.600 1.00 25.37 166 LEU A N 1
ATOM 1060 C CA . LEU A 1 163 ? 25.777 46.690 31.155 1.00 24.93 166 LEU A CA 1
ATOM 1061 C C . LEU A 1 163 ? 26.850 46.637 30.076 1.00 26.97 166 LEU A C 1
ATOM 1062 O O . LEU A 1 163 ? 27.950 47.167 30.242 1.00 28.19 166 LEU A O 1
ATOM 1067 N N . VAL A 1 164 ? 26.526 45.965 28.977 1.00 28.56 167 VAL A N 1
ATOM 1068 C CA . VAL A 1 164 ? 27.503 45.718 27.926 1.00 28.48 167 VAL A CA 1
ATOM 1069 C C . VAL A 1 164 ? 26.778 45.129 26.724 1.00 33.47 167 VAL A C 1
ATOM 1070 O O . VAL A 1 164 ? 25.648 44.654 26.844 1.00 30.43 167 VAL A O 1
ATOM 1074 N N . MET A 1 165 ? 27.411 45.205 25.559 1.00 36.98 168 MET A N 1
ATOM 1075 C CA . MET A 1 165 ? 26.872 44.582 24.359 1.00 39.10 168 MET A CA 1
ATOM 1076 C C . MET A 1 165 ? 27.560 43.242 24.110 1.00 41.21 168 MET A C 1
ATOM 1077 O O . MET A 1 165 ? 28.790 43.152 24.148 1.00 46.09 168 MET A O 1
ATOM 1082 N N . ASP A 1 166 ? 26.756 42.204 23.893 1.00 38.86 169 ASP A N 1
ATOM 1083 C CA . ASP A 1 166 ? 27.256 40.866 23.595 1.00 43.48 169 ASP A CA 1
ATOM 1084 C C . ASP A 1 166 ? 26.813 40.541 22.184 1.00 47.36 169 ASP A C 1
ATOM 1085 O O . ASP A 1 166 ? 25.617 40.556 21.901 1.00 45.96 169 ASP A O 1
ATOM 1090 N N . LYS A 1 167 ? 27.773 40.212 21.320 1.00 53.11 170 LYS A N 1
ATOM 1091 C CA . LYS A 1 167 ? 27.587 40.255 19.865 1.00 56.31 170 LYS A CA 1
ATOM 1092 C C . LYS A 1 167 ? 26.749 41.482 19.492 1.00 54.20 170 LYS A C 1
ATOM 1093 O O . LYS A 1 167 ? 27.212 42.618 19.619 1.00 55.73 170 LYS A O 1
ATOM 1099 N N . ASN A 1 168 ? 25.512 41.256 19.064 1.00 50.43 171 ASN A N 1
ATOM 1100 C CA . ASN A 1 168 ? 24.633 42.358 18.698 1.00 49.04 171 ASN A CA 1
ATOM 1101 C C . ASN A 1 168 ? 23.425 42.492 19.606 1.00 49.26 171 ASN A C 1
ATOM 1102 O O . ASN A 1 168 ? 22.381 42.994 19.193 1.00 48.53 171 ASN A O 1
ATOM 1107 N N . HIS A 1 169 ? 23.561 42.044 20.847 1.00 43.02 172 HIS A N 1
ATOM 1108 C CA . HIS A 1 169 ? 22.472 42.193 21.788 1.00 41.82 172 HIS A CA 1
ATOM 1109 C C . HIS A 1 169 ? 22.934 42.919 23.042 1.00 37.04 172 HIS A C 1
ATOM 1110 O O . HIS A 1 169 ? 24.058 42.740 23.516 1.00 35.70 172 HIS A O 1
ATOM 1117 N N . ALA A 1 170 ? 22.060 43.766 23.557 1.00 34.51 173 ALA A N 1
ATOM 1118 C CA . ALA A 1 170 ? 22.372 44.504 24.756 1.00 30.52 173 ALA A CA 1
ATOM 1119 C C . ALA A 1 170 ? 22.117 43.603 25.960 1.00 29.32 173 ALA A C 1
ATOM 1120 O O . ALA A 1 170 ? 21.110 42.895 26.011 1.00 29.81 173 ALA A O 1
ATOM 1122 N N . ILE A 1 171 ? 23.044 43.621 26.910 1.00 28.31 174 ILE A N 1
ATOM 1123 C CA . ILE A 1 171 ? 22.857 42.946 28.197 1.00 27.76 174 ILE A CA 1
ATOM 1124 C C . ILE A 1 171 ? 22.510 43.996 29.247 1.00 25.75 174 ILE A C 1
ATOM 1125 O O . ILE A 1 171 ? 23.257 44.954 29.419 1.00 24.60 174 ILE A O 1
ATOM 1130 N N . PHE A 1 172 ? 21.368 43.839 29.912 1.00 25.46 175 PHE A N 1
ATOM 1131 C CA . PHE A 1 172 ? 20.913 44.817 30.901 1.00 22.56 175 PHE A CA 1
ATOM 1132 C C . PHE A 1 172 ? 20.970 44.247 32.319 1.00 21.98 175 PHE A C 1
ATOM 1133 O O . PHE A 1 172 ? 20.933 43.032 32.503 1.00 21.17 175 PHE A O 1
ATOM 1141 N N . THR A 1 173 ? 21.065 45.132 33.307 1.00 22.42 176 THR A N 1
ATOM 1142 C CA . THR A 1 173 ? 20.934 44.733 34.712 1.00 19.30 176 THR A CA 1
ATOM 1143 C C . THR A 1 173 ? 20.000 45.692 35.425 1.00 26.08 176 THR A C 1
ATOM 1144 O O . THR A 1 173 ? 19.687 46.765 34.910 1.00 23.12 176 THR A O 1
ATOM 1148 N N . TYR A 1 174 ? 19.531 45.295 36.602 1.00 20.63 177 TYR A N 1
ATOM 1149 C CA . TYR A 1 174 ? 18.838 46.219 37.482 1.00 19.78 177 TYR A CA 1
ATOM 1150 C C . TYR A 1 174 ? 19.371 46.030 38.888 1.00 24.49 177 TYR A C 1
ATOM 1151 O O . TYR A 1 174 ? 19.964 45.011 39.202 1.00 18.78 177 TYR A O 1
ATOM 1160 N N . THR A 1 175 ? 19.191 47.041 39.719 1.00 21.78 178 THR A N 1
ATOM 1161 C CA . THR A 1 175 ? 19.823 47.039 41.021 1.00 22.47 178 THR A CA 1
ATOM 1162 C C . THR A 1 175 ? 19.170 46.011 41.947 1.00 21.58 178 THR A C 1
ATOM 1163 O O . THR A 1 175 ? 17.955 45.868 41.960 1.00 18.76 178 THR A O 1
ATOM 1167 N N . GLY A 1 176 ? 19.987 45.280 42.700 1.00 22.16 179 GLY A N 1
ATOM 1168 C CA . GLY A 1 176 ? 19.468 44.230 43.554 1.00 20.41 179 GLY A CA 1
ATOM 1169 C C . GLY A 1 176 ? 18.725 44.832 44.734 1.00 23.23 179 GLY A C 1
ATOM 1170 O O . GLY A 1 176 ? 18.986 45.968 45.120 1.00 23.51 179 GLY A O 1
ATOM 1171 N N . GLY A 1 177 ? 17.795 44.073 45.290 1.00 18.28 180 GLY A N 1
ATOM 1172 C CA . GLY A 1 177 ? 17.080 44.500 46.481 1.00 22.74 180 GLY A CA 1
ATOM 1173 C C . GLY A 1 177 ? 16.950 43.323 47.430 1.00 20.36 180 GLY A C 1
ATOM 1174 O O . GLY A 1 177 ? 17.927 42.624 47.691 1.00 18.76 180 GLY A O 1
ATOM 1175 N N . TYR A 1 178 ? 15.742 43.081 47.929 1.00 21.08 181 TYR A N 1
ATOM 1176 C CA . TYR A 1 178 ? 15.487 41.929 48.793 1.00 19.86 181 TYR A CA 1
ATOM 1177 C C . TYR A 1 178 ? 15.111 40.731 47.924 1.00 25.86 181 TYR A C 1
ATOM 1178 O O . TYR A 1 178 ? 14.033 40.146 48.042 1.00 22.13 181 TYR A O 1
ATOM 1187 N N . ASP A 1 179 ? 16.046 40.380 47.043 1.00 18.79 182 ASP A N 1
ATOM 1188 C CA . ASP A 1 179 ? 15.857 39.340 46.054 1.00 21.52 182 ASP A CA 1
ATOM 1189 C C . ASP A 1 179 ? 17.145 38.541 45.862 1.00 21.95 182 ASP A C 1
ATOM 1190 O O . ASP A 1 179 ? 17.439 38.055 44.768 1.00 20.08 182 ASP A O 1
ATOM 1195 N N . VAL A 1 180 ? 17.918 38.418 46.934 1.00 18.60 183 VAL A N 1
ATOM 1196 C CA . VAL A 1 180 ? 19.130 37.611 46.901 1.00 17.13 183 VAL A CA 1
ATOM 1197 C C . VAL A 1 180 ? 18.862 36.154 46.530 1.00 20.76 183 VAL A C 1
ATOM 1198 O O . VAL A 1 180 ? 17.957 35.518 47.052 1.00 19.38 183 VAL A O 1
ATOM 1202 N N . SER A 1 181 ? 19.655 35.641 45.601 1.00 15.59 184 SER A N 1
ATOM 1203 C CA . SER A 1 181 ? 19.677 34.221 45.301 1.00 19.44 184 SER A CA 1
ATOM 1204 C C . SER A 1 181 ? 21.130 33.808 45.115 1.00 17.38 184 SER A C 1
ATOM 1205 O O . SER A 1 181 ? 21.908 34.538 44.497 1.00 17.40 184 SER A O 1
ATOM 1208 N N . LEU A 1 182 ? 21.504 32.649 45.640 1.00 15.50 185 LEU A N 1
ATOM 1209 C CA . LEU A 1 182 ? 22.875 32.175 45.461 1.00 14.82 185 LEU A CA 1
ATOM 1210 C C . LEU A 1 182 ? 22.939 31.080 44.390 1.00 16.48 185 LEU A C 1
ATOM 1211 O O . LEU A 1 182 ? 23.927 30.368 44.285 1.00 16.00 185 LEU A O 1
ATOM 1216 N N . SER A 1 183 ? 21.888 30.946 43.594 1.00 18.20 186 SER A N 1
ATOM 1217 C CA . SER A 1 183 ? 21.883 29.899 42.580 1.00 19.70 186 SER A CA 1
ATOM 1218 C C . SER A 1 183 ? 23.033 30.066 41.577 1.00 19.61 186 SER A C 1
ATOM 1219 O O . SER A 1 183 ? 23.699 29.097 41.225 1.00 18.81 186 SER A O 1
ATOM 1222 N N . ALA A 1 184 ? 23.275 31.299 41.137 1.00 16.05 187 ALA A N 1
ATOM 1223 C CA . ALA A 1 184 ? 24.315 31.554 40.146 1.00 16.18 187 ALA A CA 1
ATOM 1224 C C . ALA A 1 184 ? 24.673 33.014 40.194 1.00 14.33 187 ALA A C 1
ATOM 1225 O O . ALA A 1 184 ? 23.794 33.864 40.103 1.00 16.32 187 ALA A O 1
ATOM 1227 N N . TYR A 1 185 ? 25.955 33.314 40.350 1.00 15.31 188 TYR A N 1
ATOM 1228 C CA . TYR A 1 185 ? 26.350 34.708 40.522 1.00 15.75 188 TYR A CA 1
ATOM 1229 C C . TYR A 1 185 ? 27.840 34.909 40.303 1.00 14.87 188 TYR A C 1
ATOM 1230 O O . TYR A 1 185 ? 28.631 33.977 40.390 1.00 17.01 188 TYR A O 1
ATOM 1239 N N . ILE A 1 186 ? 28.204 36.140 39.977 1.00 13.96 189 ILE A N 1
ATOM 1240 C CA . ILE A 1 186 ? 29.596 36.536 39.918 1.00 12.39 189 ILE A CA 1
ATOM 1241 C C . ILE A 1 186 ? 29.869 37.458 41.099 1.00 16.50 189 ILE A C 1
ATOM 1242 O O . ILE A 1 186 ? 29.096 38.379 41.348 1.00 15.58 189 ILE A O 1
ATOM 1247 N N . ILE A 1 187 ? 30.943 37.218 41.839 1.00 17.39 190 ILE A N 1
ATOM 1248 C CA . ILE A 1 187 ? 31.195 38.058 43.001 1.00 15.79 190 ILE A CA 1
ATOM 1249 C C . ILE A 1 187 ? 32.664 38.444 43.152 1.00 19.08 190 ILE A C 1
ATOM 1250 O O . ILE A 1 187 ? 33.570 37.637 42.934 1.00 20.21 190 ILE A O 1
ATOM 1255 N N . ARG A 1 188 ? 32.885 39.703 43.513 1.00 19.25 191 ARG A N 1
ATOM 1256 C CA . ARG A 1 188 ? 34.223 40.194 43.849 1.00 16.79 191 ARG A CA 1
ATOM 1257 C C . ARG A 1 188 ? 34.753 39.463 45.064 1.00 20.59 191 ARG A C 1
ATOM 1258 O O . ARG A 1 188 ? 34.068 39.382 46.096 1.00 17.62 191 ARG A O 1
ATOM 1266 N N . VAL A 1 189 ? 35.963 38.916 44.962 1.00 18.31 192 VAL A N 1
ATOM 1267 C CA . VAL A 1 189 ? 36.503 38.091 46.053 1.00 17.82 192 VAL A CA 1
ATOM 1268 C C . VAL A 1 189 ? 36.480 38.810 47.401 1.00 20.74 192 VAL A C 1
ATOM 1269 O O . VAL A 1 189 ? 36.049 38.237 48.406 1.00 19.21 192 VAL A O 1
ATOM 1273 N N . THR A 1 190 ? 36.922 40.064 47.433 1.00 19.53 193 THR A N 1
ATOM 1274 C CA . THR A 1 190 ? 36.969 40.764 48.718 1.00 24.56 193 THR A CA 1
ATOM 1275 C C . THR A 1 190 ? 35.556 41.076 49.200 1.00 21.41 193 THR A C 1
ATOM 1276 O O . THR A 1 190 ? 35.304 41.146 50.397 1.00 21.29 193 THR A O 1
ATOM 1280 N N . THR A 1 191 ? 34.618 41.225 48.272 1.00 19.69 194 THR A N 1
ATOM 1281 C CA . THR A 1 191 ? 33.216 41.431 48.660 1.00 19.26 194 THR A CA 1
ATOM 1282 C C . THR A 1 191 ? 32.677 40.194 49.368 1.00 18.53 194 THR A C 1
ATOM 1283 O O . THR A 1 191 ? 32.067 40.303 50.428 1.00 17.65 194 THR A O 1
ATOM 1287 N N . ALA A 1 192 ? 32.941 39.017 48.803 1.00 17.86 195 ALA A N 1
ATOM 1288 C CA . ALA A 1 192 ? 32.535 37.760 49.443 1.00 16.94 195 ALA A CA 1
ATOM 1289 C C . ALA A 1 192 ? 33.133 37.593 50.842 1.00 19.21 195 ALA A C 1
ATOM 1290 O O . ALA A 1 192 ? 32.428 37.262 51.810 1.00 14.19 195 ALA A O 1
ATOM 1292 N N . LEU A 1 193 ? 34.442 37.814 50.929 1.00 17.10 196 LEU A N 1
ATOM 1293 C CA . LEU A 1 193 ? 35.145 37.778 52.208 1.00 18.92 196 LEU A CA 1
ATOM 1294 C C . LEU A 1 193 ? 34.559 38.760 53.211 1.00 15.10 196 LEU A C 1
ATOM 1295 O O . LEU A 1 193 ? 34.393 38.420 54.373 1.00 20.15 196 LEU A O 1
ATOM 1300 N N . ASN A 1 194 ? 34.259 39.980 52.789 1.00 17.26 197 ASN A N 1
ATOM 1301 C CA . ASN A 1 194 ? 33.736 40.964 53.740 1.00 17.03 197 ASN A CA 1
ATOM 1302 C C . ASN A 1 194 ? 32.335 40.595 54.257 1.00 19.77 197 ASN A C 1
ATOM 1303 O O . ASN A 1 194 ? 32.011 40.798 55.430 1.00 16.53 197 ASN A O 1
ATOM 1308 N N . ILE A 1 195 ? 31.507 40.041 53.383 1.00 16.70 198 ILE A N 1
ATOM 1309 C CA . ILE A 1 195 ? 30.163 39.662 53.775 1.00 15.25 198 ILE A CA 1
ATOM 1310 C C . ILE A 1 195 ? 30.223 38.542 54.786 1.00 17.27 198 ILE A C 1
ATOM 1311 O O . ILE A 1 195 ? 29.609 38.639 55.849 1.00 17.27 198 ILE A O 1
ATOM 1316 N N . VAL A 1 196 ? 30.955 37.473 54.481 1.00 14.10 199 VAL A N 1
ATOM 1317 C CA . VAL A 1 196 ? 30.925 36.353 55.413 1.00 16.58 199 VAL A CA 1
ATOM 1318 C C . VAL A 1 196 ? 31.593 36.750 56.729 1.00 19.85 199 VAL A C 1
ATOM 1319 O O . VAL A 1 196 ? 31.196 36.271 57.799 1.00 16.26 199 VAL A O 1
ATOM 1323 N N . ASP A 1 197 ? 32.572 37.652 56.668 1.00 15.46 200 ASP A N 1
ATOM 1324 C CA . ASP A 1 197 ? 33.227 38.089 57.914 1.00 18.58 200 ASP A CA 1
ATOM 1325 C C . ASP A 1 197 ? 32.263 38.894 58.790 1.00 20.34 200 ASP A C 1
ATOM 1326 O O . ASP A 1 197 ? 32.265 38.774 60.029 1.00 20.98 200 ASP A O 1
ATOM 1331 N N . GLU A 1 198 ? 31.425 39.706 58.159 1.00 19.41 201 GLU A N 1
ATOM 1332 C CA . GLU A 1 198 ? 30.426 40.476 58.897 1.00 19.50 201 GLU A CA 1
ATOM 1333 C C . GLU A 1 198 ? 29.372 39.555 59.538 1.00 22.43 201 GLU A C 1
ATOM 1334 O O . GLU A 1 198 ? 28.953 39.766 60.688 1.00 22.59 201 GLU A O 1
ATOM 1340 N N . ILE A 1 199 ? 28.965 38.521 58.800 1.00 20.39 202 ILE A N 1
ATOM 1341 C CA . ILE A 1 199 ? 28.063 37.500 59.333 1.00 20.17 202 ILE A CA 1
ATOM 1342 C C . ILE A 1 199 ? 28.661 36.874 60.590 1.00 23.59 202 ILE A C 1
ATOM 1343 O O . ILE A 1 199 ? 27.986 36.755 61.613 1.00 23.47 202 ILE A O 1
ATOM 1348 N N . ILE A 1 200 ? 29.930 36.490 60.513 1.00 20.17 203 ILE A N 1
ATOM 1349 C CA . ILE A 1 200 ? 30.607 35.862 61.652 1.00 22.91 203 ILE A CA 1
ATOM 1350 C C . ILE A 1 200 ? 30.687 36.854 62.820 1.00 28.04 203 ILE A C 1
ATOM 1351 O O . ILE A 1 200 ? 30.291 36.535 63.942 1.00 28.94 203 ILE A O 1
ATOM 1356 N N . LYS A 1 201 ? 31.143 38.069 62.529 1.00 24.81 204 LYS A N 1
ATOM 1357 C CA . LYS A 1 201 ? 31.227 39.151 63.508 1.00 27.59 204 LYS A CA 1
ATOM 1358 C C . LYS A 1 201 ? 29.911 39.455 64.224 1.00 31.80 204 LYS A C 1
ATOM 1359 O O . LYS A 1 201 ? 29.889 39.700 65.427 1.00 30.15 204 LYS A O 1
ATOM 1365 N N . SER A 1 202 ? 28.818 39.464 63.472 1.00 26.70 205 SER A N 1
ATOM 1366 C CA . SER A 1 202 ? 27.527 39.847 64.010 1.00 25.72 205 SER A CA 1
ATOM 1367 C C . SER A 1 202 ? 26.845 38.656 64.670 1.00 32.37 205 SER A C 1
ATOM 1368 O O . SER A 1 202 ? 25.670 38.720 65.034 1.00 33.17 205 SER A O 1
ATOM 1371 N N . GLY A 1 203 ? 27.591 37.570 64.820 1.00 26.06 206 GLY A N 1
ATOM 1372 C CA . GLY A 1 203 ? 27.116 36.412 65.545 1.00 28.60 206 GLY A CA 1
ATOM 1373 C C . GLY A 1 203 ? 26.414 35.323 64.758 1.00 32.61 206 GLY A C 1
ATOM 1374 O O . GLY A 1 203 ? 25.919 34.364 65.341 1.00 30.62 206 GLY A O 1
ATOM 1375 N N . GLY A 1 204 ? 26.365 35.456 63.437 1.00 23.60 207 GLY A N 1
ATOM 1376 C CA . GLY A 1 204 ? 25.733 34.442 62.621 1.00 26.20 207 GLY A CA 1
ATOM 1377 C C . GLY A 1 204 ? 24.331 34.815 62.191 1.00 25.46 207 GLY A C 1
ATOM 1378 O O . GLY A 1 204 ? 23.683 35.660 62.805 1.00 25.02 207 GLY A O 1
ATOM 1379 N N . LEU A 1 205 ? 23.870 34.191 61.110 1.00 22.89 208 LEU A N 1
ATOM 1380 C CA . LEU A 1 205 ? 22.520 34.394 60.621 1.00 28.16 208 LEU A CA 1
ATOM 1381 C C . LEU A 1 205 ? 21.520 33.750 61.574 1.00 27.45 208 LEU A C 1
ATOM 1382 O O . LEU A 1 205 ? 21.819 32.749 62.222 1.00 27.48 208 LEU A O 1
ATOM 1387 N N . SER A 1 206 ? 20.319 34.307 61.640 1.00 33.49 209 SER A N 1
ATOM 1388 C CA . SER A 1 206 ? 19.316 33.782 62.565 1.00 35.63 209 SER A CA 1
ATOM 1389 C C . SER A 1 206 ? 17.996 33.417 61.871 1.00 37.28 209 SER A C 1
ATOM 1390 O O . SER A 1 206 ? 17.581 32.253 61.844 1.00 43.97 209 SER A O 1
ATOM 1393 N N . SER A 1 207 ? 17.340 34.427 61.323 1.00 29.99 210 SER A N 1
ATOM 1394 C CA . SER A 1 207 ? 16.105 34.251 60.571 1.00 30.86 210 SER A CA 1
ATOM 1395 C C . SER A 1 207 ? 16.091 35.270 59.442 1.00 28.70 210 SER A C 1
ATOM 1396 O O . SER A 1 207 ? 16.652 36.355 59.581 1.00 34.60 210 SER A O 1
ATOM 1401 N N . GLY A 1 208 ? 15.456 34.945 58.331 1.00 31.75 211 GLY A N 1
ATOM 1402 C CA . GLY A 1 208 ? 15.497 35.837 57.188 1.00 28.82 211 GLY A CA 1
ATOM 1403 C C . GLY A 1 208 ? 16.920 35.918 56.655 1.00 24.17 211 GLY A C 1
ATOM 1404 O O . GLY A 1 208 ? 17.466 37.017 56.480 1.00 21.47 211 GLY A O 1
ATOM 1405 N N . PHE A 1 209 ? 17.515 34.751 56.415 1.00 21.71 212 PHE A N 1
ATOM 1406 C CA . PHE A 1 209 ? 18.886 34.651 55.931 1.00 26.15 212 PHE A CA 1
ATOM 1407 C C . PHE A 1 209 ? 19.135 35.570 54.757 1.00 19.92 212 PHE A C 1
ATOM 1408 O O . PHE A 1 209 ? 20.096 36.318 54.737 1.00 17.90 212 PHE A O 1
ATOM 1416 N N . TYR A 1 210 ? 18.272 35.500 53.753 1.00 17.69 213 TYR A N 1
ATOM 1417 C CA . TYR A 1 210 ? 18.576 36.223 52.534 1.00 17.68 213 TYR A CA 1
ATOM 1418 C C . TYR A 1 210 ? 18.300 37.696 52.690 1.00 19.99 213 TYR A C 1
ATOM 1419 O O . TYR A 1 210 ? 18.965 38.504 52.068 1.00 15.41 213 TYR A O 1
ATOM 1428 N N . PHE A 1 211 ? 17.305 38.047 53.504 1.00 15.07 214 PHE A N 1
ATOM 1429 C CA . PHE A 1 211 ? 17.097 39.451 53.843 1.00 16.62 214 PHE A CA 1
ATOM 1430 C C . PHE A 1 211 ? 18.348 40.026 54.523 1.00 15.33 214 PHE A C 1
ATOM 1431 O O . PHE A 1 211 ? 18.764 41.161 54.239 1.00 18.52 214 PHE A O 1
ATOM 1439 N N . GLU A 1 212 ? 18.945 39.252 55.423 1.00 16.54 215 GLU A N 1
ATOM 1440 C CA . GLU A 1 212 ? 20.072 39.786 56.197 1.00 17.98 215 GLU A CA 1
ATOM 1441 C C . GLU A 1 212 ? 21.285 39.949 55.283 1.00 16.92 215 GLU A C 1
ATOM 1442 O O . GLU A 1 212 ? 22.017 40.924 55.382 1.00 17.85 215 GLU A O 1
ATOM 1448 N N . ILE A 1 213 ? 21.494 38.996 54.384 1.00 17.22 216 ILE A N 1
ATOM 1449 C CA . ILE A 1 213 ? 22.561 39.158 53.401 1.00 14.51 216 ILE A CA 1
ATOM 1450 C C . ILE A 1 213 ? 22.351 40.460 52.612 1.00 13.84 216 ILE A C 1
ATOM 1451 O O . ILE A 1 213 ? 23.276 41.248 52.465 1.00 16.60 216 ILE A O 1
ATOM 1456 N N . ALA A 1 214 ? 21.128 40.715 52.143 1.00 16.09 217 ALA A N 1
ATOM 1457 C CA . ALA A 1 214 ? 20.828 41.986 51.466 1.00 15.85 217 ALA A CA 1
ATOM 1458 C C . ALA A 1 214 ? 21.164 43.214 52.331 1.00 17.18 217 ALA A C 1
ATOM 1459 O O . ALA A 1 214 ? 21.744 44.190 51.852 1.00 16.65 217 ALA A O 1
ATOM 1461 N N . ARG A 1 215 ? 20.790 43.166 53.606 1.00 16.89 218 ARG A N 1
ATOM 1462 C CA . ARG A 1 215 ? 21.049 44.289 54.502 1.00 19.57 218 ARG A CA 1
ATOM 1463 C C . ARG A 1 215 ? 22.542 44.530 54.709 1.00 18.51 218 ARG A C 1
ATOM 1464 O O . ARG A 1 215 ? 22.987 45.666 54.753 1.00 19.71 218 ARG A O 1
ATOM 1472 N N . IL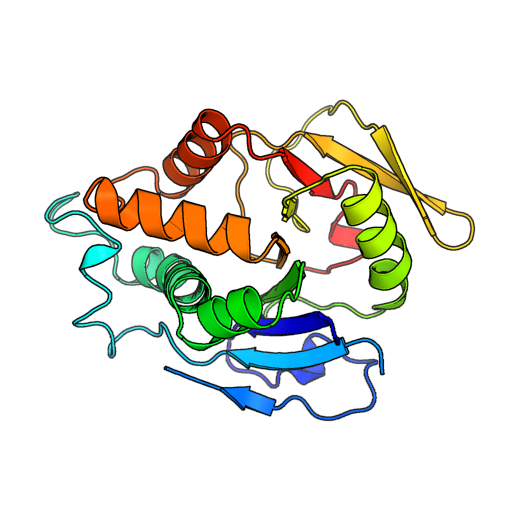E A 1 216 ? 23.304 43.456 54.854 1.00 18.56 219 ILE A N 1
ATOM 1473 C CA . ILE A 1 216 ? 24.742 43.570 55.040 1.00 19.10 219 ILE A CA 1
ATOM 1474 C C . ILE A 1 216 ? 25.374 44.231 53.811 1.00 18.91 219 ILE A C 1
ATOM 1475 O O . ILE A 1 216 ? 26.219 45.116 53.923 1.00 17.28 219 ILE A O 1
ATOM 1480 N N . GLU A 1 217 ? 24.941 43.805 52.631 1.00 18.12 220 GLU A N 1
ATOM 1481 C CA . GLU A 1 217 ? 25.435 44.395 51.405 1.00 15.20 220 GLU A CA 1
ATOM 1482 C C . GLU A 1 217 ? 25.077 45.880 51.319 1.00 20.49 220 GLU A C 1
ATOM 1483 O O . GLU A 1 217 ? 25.926 46.696 50.982 1.00 19.93 220 GLU A O 1
ATOM 1489 N N . ASN A 1 218 ? 23.838 46.226 51.663 1.00 20.91 221 ASN A N 1
ATOM 1490 C CA . ASN A 1 218 ? 23.393 47.622 51.682 1.00 23.09 221 ASN A CA 1
ATOM 1491 C C . ASN A 1 218 ? 24.219 48.476 52.639 1.00 23.95 221 ASN A C 1
ATOM 1492 O O . ASN A 1 218 ? 24.650 49.563 52.288 1.00 24.76 221 ASN A O 1
ATOM 1497 N N . GLU A 1 219 ? 24.406 47.986 53.859 1.00 21.11 222 GLU A N 1
ATOM 1498 C CA . GLU A 1 219 ? 25.228 48.693 54.848 1.00 26.58 222 GLU A CA 1
ATOM 1499 C C . GLU A 1 219 ? 26.658 48.947 54.369 1.00 28.91 222 GLU A C 1
ATOM 1500 O O . GLU A 1 219 ? 27.234 49.983 54.668 1.00 25.29 222 GLU A O 1
ATOM 1506 N N . MET A 1 220 ? 27.238 47.983 53.656 1.00 25.52 223 MET A N 1
ATOM 1507 C CA . MET A 1 220 ? 28.586 48.132 53.106 1.00 23.68 223 MET A CA 1
ATOM 1508 C C . MET A 1 220 ? 28.634 48.866 51.770 1.00 26.01 223 MET A C 1
ATOM 1509 O O . MET A 1 220 ? 29.715 49.033 51.203 1.00 27.30 223 MET A O 1
ATOM 1517 N N . LYS A 1 221 ? 27.477 49.302 51.278 1.00 20.73 224 LYS A N 1
ATOM 1518 C CA . LYS A 1 221 ? 27.368 49.993 49.990 1.00 24.07 224 LYS A CA 1
ATOM 1519 C C . LYS A 1 221 ? 27.943 49.118 48.877 1.00 27.68 224 LYS A C 1
ATOM 1520 O O . LYS A 1 221 ? 28.621 49.594 47.965 1.00 24.89 224 LYS A O 1
ATOM 1526 N N . ILE A 1 222 ? 27.659 47.828 48.972 1.00 19.88 225 ILE A N 1
ATOM 1527 C CA . ILE A 1 222 ? 28.041 46.881 47.939 1.00 18.63 225 ILE A CA 1
ATOM 1528 C C . ILE A 1 222 ? 27.132 47.065 46.740 1.00 21.33 225 ILE A C 1
ATOM 1529 O O . ILE A 1 222 ? 25.922 47.212 46.885 1.00 21.03 225 ILE A O 1
ATOM 1534 N N . ASN A 1 223 ? 27.704 47.095 45.543 1.00 20.69 226 ASN A N 1
ATOM 1535 C CA . ASN A 1 223 ? 26.882 47.200 44.349 1.00 20.06 226 ASN A CA 1
ATOM 1536 C C . ASN A 1 223 ? 26.540 45.822 43.773 1.00 22.93 226 ASN A C 1
ATOM 1537 O O . ASN A 1 223 ? 27.361 45.221 43.084 1.00 19.52 226 ASN A O 1
ATOM 1542 N N . ARG A 1 224 ? 25.335 45.334 44.066 1.00 21.51 227 ARG A N 1
ATOM 1543 C CA . ARG A 1 224 ? 24.812 44.104 43.468 1.00 19.84 227 ARG A CA 1
ATOM 1544 C C . ARG A 1 224 ? 23.820 44.429 42.363 1.00 19.97 227 ARG A C 1
ATOM 1545 O O . ARG A 1 224 ? 22.825 45.142 42.579 1.00 17.58 227 ARG A O 1
ATOM 1553 N N . GLN A 1 225 ? 24.119 43.918 41.173 1.00 16.31 228 GLN A N 1
ATOM 1554 C CA . GLN A 1 225 ? 23.242 44.025 40.010 1.00 18.40 228 GLN A CA 1
ATOM 1555 C C . GLN A 1 225 ? 22.587 42.684 39.726 1.00 17.55 228 GLN A C 1
ATOM 1556 O O . GLN A 1 225 ? 23.195 41.641 39.934 1.00 19.90 228 GLN A O 1
ATOM 1562 N N . ILE A 1 226 ? 21.356 42.718 39.237 1.00 17.73 229 ILE A N 1
ATOM 1563 C CA . ILE A 1 226 ? 20.679 41.507 38.796 1.00 18.54 229 ILE A CA 1
ATOM 1564 C C . ILE A 1 226 ? 20.771 41.419 37.284 1.00 19.53 229 ILE A C 1
ATOM 1565 O O . ILE A 1 226 ? 20.442 42.379 36.592 1.00 19.48 229 ILE A O 1
ATOM 1570 N N . LEU A 1 227 ? 21.204 40.283 36.765 1.00 17.37 230 LEU A N 1
ATOM 1571 C CA . LEU A 1 227 ? 21.209 40.111 35.316 1.00 19.36 230 LEU A CA 1
ATOM 1572 C C . LEU A 1 227 ? 19.791 40.034 34.752 1.00 20.51 230 LEU A C 1
ATOM 1573 O O . LEU A 1 227 ? 19.053 39.091 35.017 1.00 19.71 230 LEU A O 1
ATOM 1578 N N . ASP A 1 228 ? 19.403 41.021 33.944 1.00 23.01 231 ASP A N 1
ATOM 1579 C CA . ASP A 1 228 ? 18.071 40.996 33.363 1.00 22.38 231 ASP A CA 1
ATOM 1580 C C . ASP A 1 228 ? 17.963 39.887 32.316 1.00 25.27 231 ASP A C 1
ATOM 1581 O O . ASP A 1 228 ? 18.911 39.633 31.583 1.00 25.24 231 ASP A O 1
ATOM 1586 N N . ASN A 1 229 ? 16.806 39.235 32.263 1.00 21.54 232 ASN A N 1
ATOM 1587 C CA . ASN A 1 229 ? 16.630 38.043 31.430 1.00 27.38 232 ASN A CA 1
ATOM 1588 C C . ASN A 1 229 ? 17.737 37.016 31.679 1.00 26.51 232 ASN A C 1
ATOM 1589 O O . ASN A 1 229 ? 18.295 36.442 30.742 1.00 24.05 232 ASN A O 1
ATOM 1594 N N . ALA A 1 230 ? 18.058 36.798 32.959 1.00 21.98 233 ALA A N 1
ATOM 1595 C CA . ALA A 1 230 ? 19.121 35.882 33.358 1.00 20.61 233 ALA A CA 1
ATOM 1596 C C . ALA A 1 230 ? 18.940 34.491 32.764 1.00 21.92 233 ALA A C 1
ATOM 1597 O O . ALA A 1 230 ? 19.917 33.815 32.420 1.00 21.64 233 ALA A O 1
ATOM 1599 N N . ALA A 1 231 ? 17.683 34.074 32.668 1.00 22.90 234 ALA A N 1
ATOM 1600 C CA . ALA A 1 231 ? 17.336 32.730 32.211 1.00 27.63 234 ALA A CA 1
ATOM 1601 C C . ALA A 1 231 ? 17.870 32.449 30.811 1.00 27.69 234 ALA A C 1
ATOM 1602 O O . ALA A 1 231 ? 18.104 31.302 30.453 1.00 34.08 234 ALA A O 1
ATOM 1604 N N . LYS A 1 232 ? 18.078 33.503 30.031 1.00 28.99 235 LYS A N 1
ATOM 1605 C CA . LYS A 1 232 ? 18.635 33.382 28.686 1.00 28.74 235 LYS A CA 1
ATOM 1606 C C . LYS A 1 232 ? 20.069 32.865 28.726 1.00 28.36 235 LYS A C 1
ATOM 1607 O O . LYS A 1 232 ? 20.529 32.197 27.805 1.00 25.96 235 LYS A O 1
ATOM 1613 N N . TYR A 1 233 ? 20.772 33.178 29.809 1.00 23.57 236 TYR A N 1
ATOM 1614 C CA . TYR A 1 233 ? 22.199 32.897 29.911 1.00 23.54 236 TYR A CA 1
ATOM 1615 C C . TYR A 1 233 ? 22.476 31.711 30.811 1.00 22.79 236 TYR A C 1
ATOM 1616 O O . TYR A 1 233 ? 23.411 30.930 30.599 1.00 18.56 236 TYR A O 1
ATOM 1625 N N . VAL A 1 234 ? 21.650 31.597 31.838 1.00 21.55 237 VAL A N 1
ATOM 1626 C CA . VAL A 1 234 ? 21.847 30.584 32.852 1.00 20.36 237 VAL A CA 1
ATOM 1627 C C . VAL A 1 234 ? 20.526 29.889 33.060 1.00 23.52 237 VAL A C 1
ATOM 1628 O O . VAL A 1 234 ? 19.633 30.449 33.691 1.00 23.99 237 VAL A O 1
ATOM 1632 N N . GLU A 1 235 ? 20.387 28.684 32.519 1.00 25.27 238 GLU A N 1
ATOM 1633 C CA . GLU A 1 235 ? 19.114 27.970 32.609 1.00 27.33 238 GLU A CA 1
ATOM 1634 C C . GLU A 1 235 ? 19.010 27.185 33.917 1.00 27.62 238 GLU A C 1
ATOM 1635 O O . GLU A 1 235 ? 19.851 26.344 34.199 1.00 31.49 238 GLU A O 1
ATOM 1637 N N . HIS A 1 236 ? 17.980 27.463 34.714 1.00 30.74 239 HIS A N 1
ATOM 1638 C CA . HIS A 1 236 ? 17.822 26.832 36.026 1.00 34.34 239 HIS A CA 1
ATOM 1639 C C . HIS A 1 236 ? 17.060 25.509 35.946 1.00 43.18 239 HIS A C 1
ATOM 1640 O O . HIS A 1 236 ? 16.008 25.442 35.304 1.00 43.62 239 HIS A O 1
ATOM 1647 N N . ASP A 1 237 ? 17.590 24.462 36.587 1.00 39.42 240 ASP A N 1
ATOM 1648 C CA . ASP A 1 237 ? 16.859 23.196 36.712 1.00 46.67 240 ASP A CA 1
ATOM 1649 C C . ASP A 1 237 ? 15.980 23.226 37.955 1.00 53.62 240 ASP A C 1
ATOM 1650 O O . ASP A 1 237 ? 14.916 23.852 37.951 1.00 60.97 240 ASP A O 1
#